Protein AF-A0AA36M4H6-F1 (afdb_monomer_lite)

Organism: Cylicocyclus nassatus (NCBI:txid53992)

Foldseek 3Di:
DDDDDDDDDDDDDDDDDDDDDDDDPPPPDPDDDPPPDDDDPDDDDPPCPVVVVVVVVVVVVVVVVVVVVVVVVVVVVVVVVVVVVVPDDPPVVLDQDQPQHDPVVLLVLCVVCPPPLLVSLVVLLCSSCVVPCPLLLDQPVPSPPVVVVLVNSLSSSCPSVVQPPVCSVVSSVVNSVSSVVVNVVVVVVVVD

Structure (mmCIF, N/CA/C/O backbone):
data_AF-A0AA36M4H6-F1
#
_entry.id   AF-A0AA36M4H6-F1
#
loop_
_atom_site.group_PDB
_atom_site.id
_atom_site.type_symbol
_atom_site.label_atom_id
_atom_site.label_alt_id
_atom_site.label_comp_id
_atom_site.label_asym_id
_atom_site.label_entity_id
_atom_site.label_seq_id
_atom_site.pdbx_PDB_ins_code
_atom_site.Cartn_x
_atom_site.Cartn_y
_atom_site.Cartn_z
_atom_site.occupancy
_atom_site.B_iso_or_equiv
_atom_site.auth_seq_id
_atom_site.auth_comp_id
_atom_site.auth_asym_id
_atom_site.auth_atom_id
_atom_site.pdbx_PDB_model_num
ATOM 1 N N . MET A 1 1 ? -2.821 -2.767 61.341 1.00 46.53 1 MET A N 1
ATOM 2 C CA . MET A 1 1 ? -1.441 -2.779 60.813 1.00 46.53 1 MET A CA 1
ATOM 3 C C . MET A 1 1 ? -0.949 -4.217 60.796 1.00 46.53 1 MET A C 1
ATOM 5 O O . MET A 1 1 ? -0.732 -4.767 61.864 1.00 46.53 1 MET A O 1
ATOM 9 N N . ALA A 1 2 ? -0.840 -4.839 59.623 1.00 42.47 2 ALA A N 1
ATOM 10 C CA . ALA A 1 2 ? -0.212 -6.150 59.466 1.00 42.47 2 ALA A CA 1
ATOM 11 C C . ALA A 1 2 ? 0.452 -6.195 58.086 1.00 42.47 2 ALA A C 1
ATOM 13 O O . ALA A 1 2 ? -0.222 -6.119 57.061 1.00 42.47 2 ALA A O 1
ATOM 14 N N . THR A 1 3 ? 1.780 -6.227 58.089 1.00 46.50 3 THR A N 1
ATOM 15 C CA . THR A 1 3 ? 2.638 -6.182 56.904 1.00 46.50 3 THR A CA 1
ATOM 16 C C . THR A 1 3 ? 3.042 -7.614 56.566 1.00 46.50 3 THR A C 1
ATOM 18 O O . THR A 1 3 ? 3.759 -8.244 57.339 1.00 46.50 3 THR A O 1
ATOM 21 N N . LEU A 1 4 ? 2.573 -8.146 55.436 1.00 51.75 4 LEU A N 1
ATOM 22 C CA . LEU A 1 4 ? 3.018 -9.435 54.899 1.00 51.75 4 LEU A CA 1
ATOM 23 C C . LEU A 1 4 ? 4.088 -9.182 53.834 1.00 51.75 4 LEU A C 1
ATOM 25 O O . LEU A 1 4 ? 3.802 -8.654 52.761 1.00 51.75 4 LEU A O 1
ATOM 29 N N . ALA A 1 5 ? 5.328 -9.540 54.160 1.00 48.31 5 ALA A N 1
ATOM 30 C CA . ALA A 1 5 ? 6.463 -9.513 53.250 1.00 48.31 5 ALA A CA 1
ATOM 31 C C . ALA A 1 5 ? 6.521 -10.828 52.458 1.00 48.31 5 ALA A C 1
ATOM 33 O O . ALA A 1 5 ? 6.691 -11.897 53.041 1.00 48.31 5 ALA A O 1
ATOM 34 N N . TYR A 1 6 ? 6.407 -10.746 51.131 1.00 48.69 6 TYR A N 1
ATOM 35 C CA . TYR A 1 6 ? 6.685 -11.858 50.223 1.00 48.69 6 TYR A CA 1
ATOM 36 C C . TYR A 1 6 ? 8.056 -11.659 49.572 1.00 48.69 6 TYR A C 1
ATOM 38 O O . TYR A 1 6 ? 8.278 -10.710 48.823 1.00 48.69 6 TYR A O 1
ATOM 46 N N . SER A 1 7 ? 8.969 -12.579 49.877 1.00 55.78 7 SER A N 1
ATOM 47 C CA . SER A 1 7 ? 10.259 -12.755 49.214 1.00 55.78 7 SER A CA 1
ATOM 48 C C . SER A 1 7 ? 10.080 -13.721 48.044 1.00 55.78 7 SER A C 1
ATOM 50 O O . SER A 1 7 ? 9.649 -14.857 48.243 1.00 55.78 7 SER A O 1
ATOM 52 N N . VAL A 1 8 ? 10.394 -13.280 46.824 1.00 57.50 8 VAL A N 1
ATOM 53 C CA . VAL A 1 8 ? 10.433 -14.139 45.632 1.00 57.50 8 VAL A CA 1
ATOM 54 C C . VAL A 1 8 ? 11.807 -14.003 44.988 1.00 57.50 8 VAL A C 1
ATOM 56 O O . VAL A 1 8 ? 12.198 -12.937 44.515 1.00 57.50 8 VAL A O 1
ATOM 59 N N . GLY A 1 9 ? 12.547 -15.112 45.018 1.00 51.66 9 GLY A N 1
ATOM 60 C CA . GLY A 1 9 ? 13.902 -15.240 44.501 1.00 51.66 9 GLY A CA 1
ATOM 61 C C . GLY A 1 9 ? 13.980 -15.019 42.993 1.00 51.66 9 GLY A C 1
ATOM 62 O O . GLY A 1 9 ? 13.274 -15.651 42.205 1.00 51.66 9 GLY A O 1
ATOM 63 N N . LYS A 1 10 ? 14.891 -14.133 42.592 1.00 58.47 10 LYS A N 1
ATOM 64 C CA . LYS A 1 10 ? 15.190 -13.817 41.198 1.00 58.47 10 LYS A CA 1
ATOM 65 C C . LYS A 1 10 ? 16.374 -14.681 40.753 1.00 58.47 10 LYS A C 1
ATOM 67 O O . LYS A 1 10 ? 17.514 -14.413 41.114 1.00 58.47 10 LYS A O 1
ATOM 72 N N . ARG A 1 11 ? 16.089 -15.756 40.008 1.00 53.50 11 ARG A N 1
ATOM 73 C CA . ARG A 1 11 ? 17.105 -16.569 39.321 1.00 53.50 11 ARG A CA 1
ATOM 74 C C . ARG A 1 11 ? 17.721 -15.741 38.191 1.00 53.50 11 ARG A C 1
ATOM 76 O O . ARG A 1 11 ? 17.007 -15.320 37.283 1.00 53.50 11 ARG A O 1
ATOM 83 N N . MET A 1 12 ? 19.028 -15.503 38.274 1.00 57.00 12 MET A N 1
ATOM 84 C CA . MET A 1 12 ? 19.839 -14.976 37.178 1.00 57.00 12 MET A CA 1
ATOM 85 C C . MET A 1 12 ? 19.910 -16.025 36.064 1.00 57.00 12 MET A C 1
ATOM 87 O O . MET A 1 12 ? 20.351 -17.146 36.304 1.00 57.00 12 MET A O 1
ATOM 91 N N . PHE A 1 13 ? 19.473 -15.664 34.860 1.00 54.00 13 PHE A N 1
ATOM 92 C CA . PHE A 1 13 ? 19.819 -16.390 33.643 1.00 54.00 13 PHE A CA 1
ATOM 93 C C . PHE A 1 13 ? 20.962 -15.641 32.971 1.00 54.00 13 PHE A C 1
ATOM 95 O O . PHE A 1 13 ? 20.798 -14.528 32.477 1.00 54.00 13 PHE A O 1
ATOM 102 N N . GLU A 1 14 ? 22.131 -16.261 33.017 1.00 48.44 14 GLU A N 1
ATOM 103 C CA . GLU A 1 14 ? 23.362 -15.806 32.393 1.00 48.44 14 GLU A CA 1
ATOM 104 C C . GLU A 1 14 ? 23.370 -16.333 30.950 1.00 48.44 14 GLU A C 1
ATOM 106 O O . GLU A 1 14 ? 23.603 -17.515 30.693 1.00 48.44 14 GLU A O 1
ATOM 111 N N . THR A 1 15 ? 23.018 -15.482 29.987 1.00 58.03 15 THR A N 1
ATOM 112 C CA . THR A 1 15 ? 23.086 -15.820 28.560 1.00 58.03 15 THR A CA 1
ATOM 113 C C . THR A 1 15 ? 24.480 -15.505 28.032 1.00 58.03 15 THR A C 1
ATOM 115 O O . THR A 1 15 ? 24.860 -14.340 27.920 1.00 58.03 15 THR A O 1
ATOM 118 N N . LYS A 1 16 ? 25.237 -16.555 27.698 1.00 55.09 16 LYS A N 1
ATOM 119 C CA . LYS A 1 16 ? 26.514 -16.453 26.981 1.00 55.09 16 LYS A CA 1
ATOM 120 C C . LYS A 1 16 ? 26.293 -15.863 25.576 1.00 55.09 16 LYS A C 1
ATOM 122 O O . LYS A 1 16 ? 25.378 -16.319 24.888 1.00 55.09 16 LYS A O 1
ATOM 127 N N . PRO A 1 17 ? 27.126 -14.916 25.113 1.00 51.47 17 PRO A N 1
ATOM 128 C CA . PRO A 1 17 ? 27.092 -14.459 23.730 1.00 51.47 17 PRO A CA 1
ATOM 129 C C . PRO A 1 17 ? 27.669 -15.537 22.800 1.00 51.47 17 PRO A C 1
ATOM 131 O O . PRO A 1 17 ? 28.785 -16.017 22.993 1.00 51.47 17 PRO A O 1
ATOM 134 N N . SER A 1 18 ? 26.876 -15.924 21.800 1.00 56.56 18 SER A N 1
ATOM 135 C CA . SER A 1 18 ? 27.282 -16.800 20.702 1.00 56.56 18 SER A CA 1
ATOM 136 C C . SER A 1 18 ? 28.065 -15.976 19.682 1.00 56.56 18 SER A C 1
ATOM 138 O O . SER A 1 18 ? 27.531 -15.060 19.059 1.00 56.56 18 SER A O 1
ATOM 140 N N . THR A 1 19 ? 29.352 -16.277 19.553 1.00 55.00 19 THR A N 1
ATOM 141 C CA . THR A 1 19 ? 30.229 -15.798 18.486 1.00 55.00 19 THR A CA 1
ATOM 142 C C . THR A 1 19 ? 29.773 -16.405 17.161 1.00 55.00 19 THR A C 1
ATOM 144 O O . THR A 1 19 ? 29.996 -17.586 16.904 1.00 55.00 19 THR A O 1
ATOM 147 N N . MET A 1 20 ? 29.110 -15.605 16.325 1.00 48.12 20 MET A N 1
ATOM 148 C CA . MET A 1 20 ? 28.857 -15.963 14.932 1.00 48.12 20 MET A CA 1
ATOM 149 C C . MET A 1 20 ? 30.081 -15.609 14.089 1.00 48.12 20 MET A C 1
ATOM 151 O O . MET A 1 20 ? 30.508 -14.456 14.038 1.00 48.12 20 MET A O 1
ATOM 155 N N . ASN A 1 21 ? 30.644 -16.639 13.460 1.00 47.16 21 ASN A N 1
ATOM 156 C CA . ASN A 1 21 ? 31.707 -16.541 12.473 1.00 47.16 21 ASN A CA 1
ATOM 157 C C . ASN A 1 21 ? 31.204 -15.756 11.257 1.00 47.16 21 ASN A C 1
ATOM 159 O O . ASN A 1 21 ? 30.210 -16.129 10.636 1.00 47.16 21 ASN A O 1
ATOM 163 N N . ALA A 1 22 ? 31.905 -14.676 10.925 1.00 48.03 22 ALA A N 1
ATOM 164 C CA . ALA A 1 22 ? 31.746 -13.974 9.664 1.00 48.03 22 ALA A CA 1
ATOM 165 C C . ALA A 1 22 ? 32.457 -14.786 8.573 1.00 48.03 22 ALA A C 1
ATOM 167 O O . ALA A 1 22 ? 33.677 -14.708 8.425 1.00 48.03 22 ALA A O 1
ATOM 168 N N . GLU A 1 23 ? 31.704 -15.606 7.843 1.00 51.44 23 GLU A N 1
ATOM 169 C CA . GLU A 1 23 ? 32.198 -16.208 6.609 1.00 51.44 23 GLU A CA 1
ATOM 170 C C . GLU A 1 23 ? 32.252 -15.133 5.521 1.00 51.44 23 GLU A C 1
ATOM 172 O O . GLU A 1 23 ? 31.270 -14.482 5.167 1.00 51.44 23 GLU A O 1
ATOM 177 N N . ASN A 1 24 ? 33.479 -14.913 5.071 1.00 46.31 24 ASN A N 1
ATOM 178 C CA . ASN A 1 24 ? 33.919 -13.899 4.140 1.00 46.31 24 ASN A CA 1
ATOM 179 C C . ASN A 1 24 ? 33.479 -14.295 2.719 1.00 46.31 24 ASN A C 1
ATOM 181 O O . ASN A 1 24 ? 34.191 -15.022 2.029 1.00 46.31 24 ASN A O 1
ATOM 185 N N . THR A 1 25 ? 32.296 -13.864 2.280 1.00 47.62 25 THR A N 1
ATOM 186 C CA . THR A 1 25 ? 31.881 -14.001 0.876 1.00 47.62 25 THR A CA 1
ATOM 187 C C . THR A 1 25 ? 32.638 -12.985 0.028 1.00 47.62 25 THR A C 1
ATOM 189 O O . THR A 1 25 ? 32.265 -11.814 -0.055 1.00 47.62 25 THR A O 1
ATOM 192 N N . THR A 1 26 ? 33.724 -13.439 -0.589 1.00 43.84 26 THR A N 1
ATOM 193 C CA . THR A 1 26 ? 34.429 -12.739 -1.661 1.00 43.84 26 THR A CA 1
ATOM 194 C C . THR A 1 26 ? 33.484 -12.555 -2.847 1.00 43.84 26 THR A C 1
ATOM 196 O O . THR A 1 26 ? 33.210 -13.499 -3.584 1.00 43.84 26 THR A O 1
ATOM 199 N N . ASN A 1 27 ? 32.965 -11.336 -3.011 1.00 45.75 27 ASN A N 1
ATOM 200 C CA . ASN A 1 27 ? 32.335 -10.891 -4.250 1.00 45.75 27 ASN A CA 1
ATOM 201 C C . ASN A 1 27 ? 33.424 -10.843 -5.325 1.00 45.75 27 ASN A C 1
ATOM 203 O O . ASN A 1 27 ? 34.227 -9.911 -5.365 1.00 45.75 27 ASN A O 1
ATOM 207 N N . GLU A 1 28 ? 33.466 -11.868 -6.167 1.00 44.50 28 GLU A N 1
ATOM 208 C CA . GLU A 1 28 ? 34.300 -11.895 -7.360 1.00 44.50 28 GLU A CA 1
ATOM 209 C C . GLU A 1 28 ? 33.676 -10.934 -8.383 1.00 44.50 28 GLU A C 1
ATOM 211 O O . GLU A 1 28 ? 32.711 -11.243 -9.082 1.00 44.50 28 GLU A O 1
ATOM 216 N N . TYR A 1 29 ? 34.165 -9.694 -8.368 1.00 50.81 29 TYR A N 1
ATOM 217 C CA . TYR A 1 29 ? 33.837 -8.681 -9.359 1.00 50.81 29 TYR A CA 1
ATOM 218 C C . TYR A 1 29 ? 34.490 -9.102 -10.678 1.00 50.81 29 TYR A C 1
ATOM 220 O O . TYR A 1 29 ? 35.710 -9.040 -10.820 1.00 50.81 29 TYR A O 1
ATOM 228 N N . VAL A 1 30 ? 33.682 -9.591 -11.618 1.00 59.25 30 VAL A N 1
ATOM 229 C CA . VAL A 1 30 ? 34.144 -9.916 -12.969 1.00 59.25 30 VAL A CA 1
ATOM 230 C C . VAL A 1 30 ? 34.333 -8.594 -13.712 1.00 59.25 30 VAL A C 1
ATOM 232 O O . VAL A 1 30 ? 33.362 -8.001 -14.186 1.00 59.25 30 VAL A O 1
ATOM 235 N N . ASP A 1 31 ? 35.574 -8.109 -13.749 1.00 48.56 31 ASP A N 1
ATOM 236 C CA . ASP A 1 31 ? 35.982 -6.956 -14.551 1.00 48.56 31 ASP A CA 1
ATOM 237 C C . ASP A 1 31 ? 35.838 -7.332 -16.033 1.00 48.56 31 ASP A C 1
ATOM 239 O O . ASP A 1 31 ? 36.581 -8.162 -16.561 1.00 48.56 31 ASP A O 1
ATOM 243 N N . PHE A 1 32 ? 34.821 -6.783 -16.697 1.00 51.09 32 PHE A N 1
ATOM 244 C CA . PHE A 1 32 ? 34.665 -6.928 -18.140 1.00 51.09 32 PHE A CA 1
ATOM 245 C C . PHE A 1 32 ? 35.443 -5.809 -18.818 1.00 51.09 32 PHE A C 1
ATOM 247 O O . PHE A 1 32 ? 35.004 -4.660 -18.860 1.00 51.09 32 PHE A O 1
ATOM 254 N N . ASP A 1 33 ? 36.607 -6.185 -19.334 1.00 53.47 33 ASP A N 1
ATOM 255 C CA . ASP A 1 33 ? 37.489 -5.343 -20.125 1.00 53.47 33 ASP A CA 1
ATOM 256 C C . ASP A 1 33 ? 36.764 -4.876 -21.402 1.00 53.47 33 ASP A C 1
ATOM 258 O O . ASP A 1 33 ? 36.579 -5.626 -22.360 1.00 53.47 33 ASP A O 1
ATOM 262 N N . THR A 1 34 ? 36.271 -3.636 -21.388 1.00 56.88 34 THR A N 1
ATOM 263 C CA . THR A 1 34 ? 35.721 -2.929 -22.558 1.00 56.88 34 THR A CA 1
ATOM 264 C C . THR A 1 34 ? 36.789 -2.067 -23.229 1.00 56.88 34 THR A C 1
ATOM 266 O O . THR A 1 34 ? 36.541 -0.907 -23.559 1.00 56.88 34 THR A O 1
ATOM 269 N N . SER A 1 35 ? 37.993 -2.603 -23.412 1.00 56.19 35 SER A N 1
ATOM 270 C CA . SER A 1 35 ? 39.012 -1.987 -24.258 1.00 56.19 35 SER A CA 1
ATOM 271 C C . SER A 1 35 ? 38.862 -2.488 -25.697 1.00 56.19 35 SER A C 1
ATOM 273 O O . SER A 1 35 ? 39.502 -3.437 -26.128 1.00 56.19 35 SER A O 1
ATOM 275 N N . ASP A 1 36 ? 37.985 -1.828 -26.454 1.00 55.56 36 ASP A N 1
ATOM 276 C CA . ASP A 1 36 ? 37.995 -1.905 -27.917 1.00 55.56 36 ASP A CA 1
ATOM 277 C C . ASP A 1 36 ? 38.238 -0.483 -28.442 1.00 55.56 36 ASP A C 1
ATOM 279 O O . ASP A 1 36 ? 37.323 0.304 -28.704 1.00 55.56 36 ASP A O 1
ATOM 283 N N . GLU A 1 37 ? 39.521 -0.114 -28.478 1.00 56.69 37 GLU A N 1
ATOM 284 C CA . GLU A 1 37 ? 40.022 1.082 -29.149 1.00 56.69 37 GLU A CA 1
ATOM 285 C C . GLU A 1 37 ? 39.843 0.906 -30.661 1.00 56.69 37 GLU A C 1
ATOM 287 O O . GLU A 1 37 ? 40.621 0.227 -31.328 1.00 56.69 37 GLU A O 1
ATOM 292 N N . THR A 1 38 ? 38.818 1.530 -31.242 1.00 56.84 38 THR A N 1
ATOM 293 C CA . THR A 1 38 ? 38.720 1.624 -32.702 1.00 56.84 38 THR A CA 1
ATOM 294 C C . THR A 1 38 ? 39.451 2.872 -33.193 1.00 56.84 38 THR A C 1
ATOM 296 O O . THR A 1 38 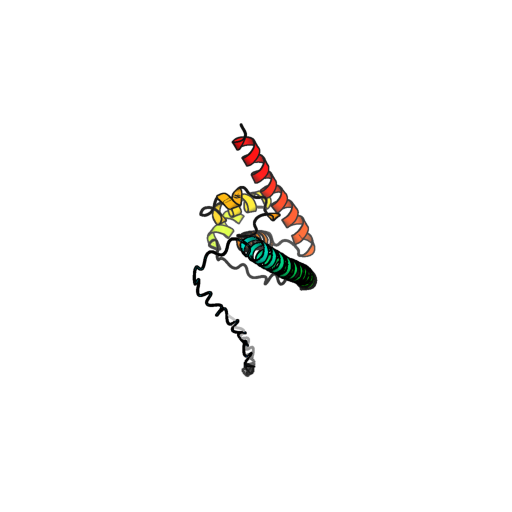? 38.858 3.951 -33.283 1.00 56.84 38 THR A O 1
ATOM 299 N N . GLU A 1 39 ? 40.734 2.728 -33.536 1.00 50.03 39 GLU A N 1
ATOM 300 C CA . GLU A 1 39 ? 41.464 3.697 -34.363 1.00 50.03 39 GLU A CA 1
ATOM 301 C C . GLU A 1 39 ? 40.801 3.803 -35.747 1.00 50.03 39 GLU A C 1
ATOM 303 O O . GLU A 1 39 ? 40.860 2.898 -36.581 1.00 50.03 39 GLU A O 1
ATOM 308 N N . THR A 1 40 ? 40.160 4.937 -36.023 1.00 52.81 40 THR A N 1
ATOM 309 C CA . THR A 1 40 ? 39.567 5.244 -37.328 1.00 52.81 40 THR A CA 1
ATOM 310 C C . THR A 1 40 ? 40.609 5.860 -38.258 1.00 52.81 40 THR A C 1
ATOM 312 O O . THR A 1 40 ? 40.727 7.078 -38.389 1.00 52.81 40 THR A O 1
ATOM 315 N N . LYS A 1 41 ? 41.357 5.011 -38.969 1.00 59.19 41 LYS A N 1
ATOM 316 C CA . LYS A 1 41 ? 42.154 5.445 -40.123 1.00 59.19 41 LYS A CA 1
ATOM 317 C C . LYS A 1 41 ? 41.267 5.472 -41.370 1.00 59.19 41 LYS A C 1
ATOM 319 O O . LYS A 1 41 ? 40.975 4.447 -41.976 1.00 59.19 41 LYS A O 1
ATOM 324 N N . THR A 1 42 ? 40.810 6.665 -41.734 1.00 53.75 42 THR A N 1
ATOM 325 C CA . THR A 1 42 ? 39.977 6.938 -42.910 1.00 53.75 42 THR A CA 1
ATOM 326 C C . THR A 1 42 ? 40.774 6.796 -44.211 1.00 53.75 42 THR A C 1
ATOM 328 O O . THR A 1 42 ? 41.494 7.699 -44.629 1.00 53.75 42 THR A O 1
ATOM 331 N N . GLY A 1 43 ? 40.607 5.656 -44.883 1.00 47.84 43 GLY A N 1
ATOM 332 C CA . GLY A 1 43 ? 40.923 5.467 -46.299 1.00 47.84 43 GLY A CA 1
ATOM 333 C C . GLY A 1 43 ? 39.636 5.160 -47.059 1.00 47.84 43 GLY A C 1
ATOM 334 O O . GLY A 1 43 ? 39.065 4.089 -46.895 1.00 47.84 43 GLY A O 1
ATOM 335 N N . ILE A 1 44 ? 39.142 6.113 -47.850 1.00 51.94 44 ILE A N 1
ATOM 336 C CA . ILE A 1 44 ? 37.915 5.956 -48.640 1.00 51.94 44 ILE A CA 1
ATOM 337 C C . ILE A 1 44 ? 38.233 5.071 -49.854 1.00 51.94 44 ILE A C 1
ATOM 339 O O . ILE A 1 44 ? 38.837 5.536 -50.818 1.00 51.94 44 ILE A O 1
ATOM 343 N N . VAL A 1 45 ? 37.811 3.805 -49.805 1.00 53.59 45 VAL A N 1
ATOM 344 C CA . VAL A 1 45 ? 37.690 2.910 -50.966 1.00 53.59 45 VAL A CA 1
ATOM 345 C C . VAL A 1 45 ? 36.206 2.580 -51.132 1.00 53.59 45 VAL A C 1
ATOM 347 O O . VAL A 1 45 ? 35.554 2.101 -50.208 1.00 53.59 45 VAL A O 1
ATOM 350 N N . ALA A 1 46 ? 35.653 2.901 -52.300 1.00 54.28 46 ALA A N 1
ATOM 351 C CA . ALA A 1 46 ? 34.215 2.979 -52.571 1.00 54.28 46 ALA A CA 1
ATOM 352 C C . ALA A 1 46 ? 33.477 1.624 -52.706 1.00 54.28 46 ALA A C 1
ATOM 354 O O . ALA A 1 46 ? 32.376 1.602 -53.244 1.00 54.28 46 ALA A O 1
ATOM 355 N N . ASP A 1 47 ? 34.044 0.526 -52.198 1.00 55.09 47 ASP A N 1
ATOM 356 C CA . ASP A 1 47 ? 33.461 -0.829 -52.267 1.00 55.09 47 ASP A CA 1
ATOM 357 C C . ASP A 1 47 ? 33.357 -1.516 -50.883 1.00 55.09 47 ASP A C 1
ATOM 359 O O . ASP A 1 47 ? 32.858 -2.631 -50.758 1.00 55.09 47 ASP A O 1
ATOM 363 N N . ASP A 1 48 ? 33.800 -0.841 -49.813 1.00 60.06 48 ASP A N 1
ATOM 364 C CA . ASP A 1 48 ? 33.937 -1.418 -48.461 1.00 60.06 48 ASP A CA 1
ATOM 365 C C . ASP A 1 48 ? 32.791 -1.020 -47.501 1.00 60.06 48 ASP A C 1
ATOM 367 O O . ASP A 1 48 ? 32.602 -1.580 -46.420 1.00 60.06 48 ASP A O 1
ATOM 371 N N . THR A 1 49 ? 31.952 -0.063 -47.907 1.00 68.31 49 THR A N 1
ATOM 372 C CA . THR A 1 49 ? 30.821 0.419 -47.096 1.00 68.31 49 THR A CA 1
ATOM 373 C C . THR A 1 49 ? 29.734 -0.637 -46.915 1.00 68.31 49 THR A C 1
ATOM 375 O O . THR A 1 49 ? 29.137 -0.713 -45.844 1.00 68.31 49 THR A O 1
ATOM 378 N N . GLY A 1 50 ? 29.491 -1.484 -47.921 1.00 75.38 50 GLY A N 1
ATOM 379 C CA . GLY A 1 50 ? 28.534 -2.590 -47.819 1.00 75.38 50 GLY A CA 1
ATOM 380 C C . GLY A 1 50 ? 28.990 -3.674 -46.838 1.00 75.38 50 GLY A C 1
ATOM 381 O O . GLY A 1 50 ? 28.198 -4.139 -46.021 1.00 75.38 50 GLY A O 1
ATOM 382 N N . SER A 1 51 ? 30.281 -4.016 -46.870 1.00 82.38 51 SER A N 1
ATOM 383 C CA . SER A 1 51 ? 30.892 -5.001 -45.970 1.00 82.38 51 SER A CA 1
ATOM 384 C C . SER A 1 51 ? 30.830 -4.545 -44.508 1.00 82.38 51 SER A C 1
ATOM 386 O O . SER A 1 51 ? 30.382 -5.288 -43.631 1.00 82.38 51 SER A O 1
ATOM 388 N N . GLU A 1 52 ? 31.166 -3.279 -44.245 1.00 85.25 52 GLU A N 1
ATOM 389 C CA . GLU A 1 52 ? 31.105 -2.709 -42.896 1.00 85.25 52 GLU A CA 1
ATOM 390 C C . GLU A 1 52 ? 29.665 -2.616 -42.361 1.00 85.25 52 GLU A C 1
ATOM 392 O O . GLU A 1 52 ? 29.422 -2.885 -41.182 1.00 85.25 52 GLU A O 1
ATOM 397 N N . VAL A 1 53 ? 28.683 -2.290 -43.212 1.00 88.00 53 VAL A N 1
ATOM 398 C CA . VAL A 1 53 ? 27.263 -2.289 -42.817 1.00 88.00 53 VAL A CA 1
ATOM 399 C C . VAL A 1 53 ? 26.798 -3.696 -42.444 1.00 88.00 53 VAL A C 1
ATOM 401 O O . VAL A 1 53 ? 26.170 -3.857 -41.397 1.00 88.00 53 VAL A O 1
ATOM 404 N N . ILE A 1 54 ? 27.143 -4.715 -43.238 1.00 89.12 54 ILE A N 1
ATOM 405 C CA . ILE A 1 54 ? 26.800 -6.115 -42.940 1.00 89.12 54 ILE A CA 1
ATOM 406 C C . ILE A 1 54 ? 27.436 -6.548 -41.613 1.00 89.12 54 ILE A C 1
ATOM 408 O O . ILE A 1 54 ? 26.754 -7.118 -40.765 1.00 89.12 54 ILE A O 1
ATOM 412 N N . ARG A 1 55 ? 28.711 -6.217 -41.381 1.00 90.38 55 ARG A N 1
ATOM 413 C CA . ARG A 1 55 ? 29.428 -6.541 -40.136 1.00 90.38 55 ARG A CA 1
ATOM 414 C C . ARG A 1 55 ? 28.800 -5.891 -38.900 1.00 90.38 55 ARG A C 1
ATOM 416 O O . ARG A 1 55 ? 28.707 -6.507 -37.836 1.00 90.38 55 ARG A O 1
ATOM 423 N N . ARG A 1 56 ? 28.361 -4.636 -39.013 1.00 92.56 56 ARG A N 1
ATOM 424 C CA . ARG A 1 56 ? 27.643 -3.952 -37.927 1.00 92.56 56 ARG A CA 1
ATOM 425 C C . ARG A 1 56 ? 26.285 -4.586 -37.671 1.00 92.56 56 ARG A C 1
ATOM 427 O O . ARG A 1 56 ? 25.913 -4.739 -36.512 1.00 92.56 56 ARG A O 1
ATOM 434 N N . LEU A 1 57 ? 25.570 -4.962 -38.728 1.00 93.62 57 LEU A N 1
ATOM 435 C CA . LEU A 1 57 ? 24.245 -5.559 -38.618 1.00 93.62 57 LEU A CA 1
ATOM 436 C C . LEU A 1 57 ? 24.312 -6.929 -37.932 1.00 93.62 57 LEU A C 1
ATOM 438 O O . LEU A 1 57 ? 23.596 -7.138 -36.958 1.00 93.62 57 LEU A O 1
ATOM 442 N N . THR A 1 58 ? 25.267 -7.784 -38.306 1.00 93.06 58 THR A N 1
ATOM 443 C CA . THR A 1 58 ? 25.489 -9.068 -37.618 1.00 93.06 58 THR A CA 1
ATOM 444 C C . THR A 1 58 ? 25.907 -8.874 -36.160 1.00 93.06 58 THR A C 1
ATOM 446 O O . THR A 1 58 ? 25.449 -9.593 -35.278 1.00 93.06 58 THR A O 1
ATOM 449 N N . THR A 1 59 ? 26.718 -7.854 -35.863 1.00 95.31 59 THR A N 1
ATOM 450 C CA . THR A 1 59 ? 27.081 -7.507 -34.478 1.00 95.31 59 THR A CA 1
ATOM 451 C C . THR A 1 59 ? 25.867 -7.045 -33.661 1.00 95.31 59 THR A C 1
ATOM 453 O O . THR A 1 59 ? 25.781 -7.314 -32.464 1.00 95.31 59 THR A O 1
ATOM 456 N N . ILE A 1 60 ? 24.925 -6.324 -34.271 1.00 94.88 60 ILE A N 1
ATOM 457 C CA . ILE A 1 60 ? 23.686 -5.906 -33.602 1.00 94.88 60 ILE A CA 1
ATOM 458 C C . ILE A 1 60 ? 22.788 -7.118 -33.356 1.00 94.88 60 ILE A C 1
ATOM 460 O O . ILE A 1 60 ? 22.271 -7.259 -32.252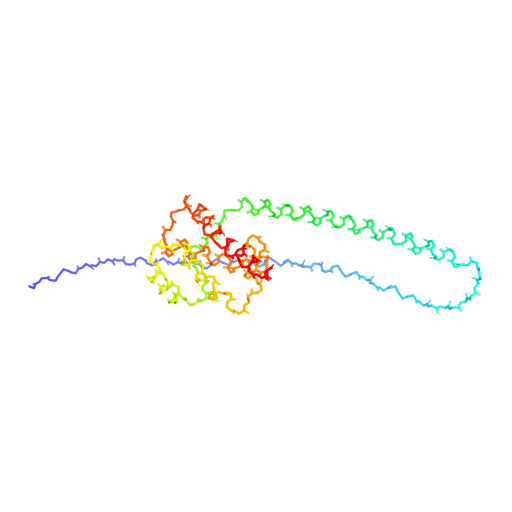 1.00 94.88 60 ILE A O 1
ATOM 464 N N . GLU A 1 61 ? 22.640 -8.007 -34.338 1.00 95.19 61 GLU A N 1
ATOM 465 C CA . GLU A 1 61 ? 21.847 -9.233 -34.207 1.00 95.19 61 GLU A CA 1
ATOM 466 C C . GLU A 1 61 ? 22.360 -10.124 -33.071 1.00 95.19 61 GLU A C 1
ATOM 468 O O . GLU A 1 61 ? 21.575 -10.564 -32.231 1.00 95.19 61 GLU A O 1
ATOM 473 N N . THR A 1 62 ? 23.678 -10.327 -32.969 1.00 95.00 62 THR A N 1
ATOM 474 C CA . THR A 1 62 ? 24.252 -11.109 -31.862 1.00 95.00 62 THR A CA 1
ATOM 475 C C . THR A 1 62 ? 24.048 -10.428 -30.512 1.00 95.00 62 THR A C 1
ATOM 477 O O . THR A 1 62 ? 23.686 -11.089 -29.539 1.00 95.00 62 THR A O 1
ATOM 480 N N . LYS A 1 63 ? 24.209 -9.100 -30.434 1.00 95.44 63 LYS A N 1
ATOM 481 C CA . LYS A 1 63 ? 23.927 -8.338 -29.206 1.00 95.44 63 LYS A CA 1
ATOM 482 C C . LYS A 1 63 ? 22.455 -8.426 -28.798 1.00 95.44 63 LYS A C 1
ATOM 484 O O . LYS A 1 63 ? 22.181 -8.539 -27.606 1.00 95.44 63 LYS A O 1
ATOM 489 N N . LEU A 1 64 ? 21.523 -8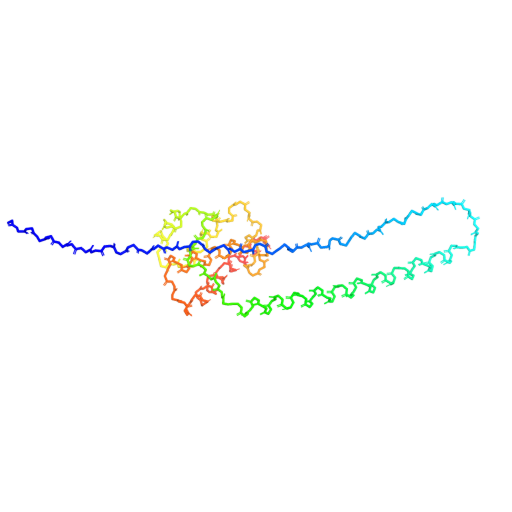.391 -29.752 1.00 95.62 64 LEU A N 1
ATOM 490 C CA . LEU A 1 64 ? 20.091 -8.545 -29.485 1.00 95.62 64 LEU A CA 1
ATOM 491 C C . LEU A 1 64 ? 19.771 -9.935 -28.936 1.00 95.62 64 LEU A C 1
ATOM 493 O O . LEU A 1 64 ? 19.125 -10.017 -27.896 1.00 95.62 64 LEU A O 1
ATOM 497 N N . ALA A 1 65 ? 20.306 -10.998 -29.542 1.00 94.81 65 ALA A N 1
ATOM 498 C CA . ALA A 1 65 ? 20.119 -12.363 -29.047 1.00 94.81 65 ALA A CA 1
ATOM 499 C C . ALA A 1 65 ? 20.604 -12.524 -27.591 1.00 94.81 65 ALA A C 1
ATOM 501 O O . ALA A 1 65 ? 19.908 -13.095 -26.752 1.00 94.81 65 ALA A O 1
ATOM 502 N N . VAL A 1 66 ? 21.760 -11.938 -27.253 1.00 96.38 66 VAL A N 1
ATOM 503 C CA . VAL A 1 66 ? 22.280 -11.935 -25.873 1.00 96.38 66 VAL A CA 1
ATOM 504 C C . VAL A 1 66 ? 21.370 -11.145 -24.923 1.00 96.38 66 VAL A C 1
ATOM 506 O O . VAL A 1 66 ? 21.191 -11.530 -23.767 1.00 96.38 66 VAL A O 1
ATOM 509 N N . ILE A 1 67 ? 20.791 -10.027 -25.370 1.00 95.81 67 ILE A N 1
ATOM 510 C CA . ILE A 1 67 ? 19.853 -9.241 -24.554 1.00 95.81 67 ILE A CA 1
ATOM 511 C C . ILE A 1 67 ? 18.561 -10.025 -24.302 1.00 95.81 67 ILE A C 1
ATOM 513 O O . ILE A 1 67 ? 18.101 -10.051 -23.163 1.00 95.81 67 ILE A O 1
ATOM 517 N N . GLU A 1 68 ? 18.002 -10.687 -25.315 1.00 96.19 68 GLU A N 1
ATOM 518 C CA . GLU A 1 68 ? 16.791 -11.511 -25.190 1.00 96.19 68 GLU A CA 1
ATOM 519 C C . GLU A 1 68 ? 16.984 -12.676 -24.208 1.00 96.19 68 GLU A C 1
ATOM 521 O O . GLU A 1 68 ? 16.140 -12.912 -23.337 1.00 96.19 68 GLU A O 1
ATOM 526 N N . GLU A 1 69 ? 18.136 -13.351 -24.267 1.00 96.56 69 GLU A N 1
ATOM 527 C CA . GLU A 1 69 ? 18.496 -14.396 -23.304 1.00 96.56 69 GLU A CA 1
ATOM 528 C C . GLU A 1 69 ? 18.593 -13.832 -21.876 1.00 96.56 69 GLU A C 1
ATOM 530 O O . GLU A 1 69 ? 18.041 -14.390 -20.920 1.00 96.56 69 GLU A O 1
ATOM 535 N N . ARG A 1 70 ? 19.258 -12.680 -21.712 1.00 94.81 70 ARG A N 1
ATOM 536 C CA . ARG A 1 70 ? 19.388 -12.019 -20.406 1.00 94.81 70 ARG A CA 1
ATOM 537 C C . ARG A 1 70 ? 18.039 -11.579 -19.845 1.00 94.81 70 ARG A C 1
ATOM 539 O O . ARG A 1 70 ? 17.847 -11.708 -18.637 1.00 94.81 70 ARG A O 1
ATOM 546 N N . LEU A 1 71 ? 17.132 -11.076 -20.683 1.00 94.81 71 LEU A N 1
ATOM 547 C CA . LEU A 1 71 ? 15.773 -10.703 -20.281 1.00 94.81 71 LEU A CA 1
ATOM 548 C C . LEU A 1 71 ? 14.996 -11.926 -19.792 1.00 94.81 71 LEU A C 1
ATOM 550 O O . LEU A 1 71 ? 14.483 -11.898 -18.677 1.00 94.81 71 LEU A O 1
ATOM 554 N N . SER A 1 72 ? 15.039 -13.027 -20.545 1.00 94.69 72 SER A N 1
ATOM 555 C CA . SER A 1 72 ? 14.399 -14.293 -20.156 1.00 94.69 72 SER A CA 1
ATOM 556 C C . SER A 1 72 ? 14.912 -14.801 -18.801 1.00 94.69 72 SER A C 1
ATOM 558 O O . SER A 1 72 ? 14.157 -15.282 -17.956 1.00 94.69 72 SER A O 1
ATOM 560 N N . ARG A 1 73 ? 16.219 -14.656 -18.537 1.00 96.00 73 ARG A N 1
ATOM 561 C CA . ARG A 1 73 ? 16.808 -15.016 -17.239 1.00 96.00 73 ARG A CA 1
ATOM 562 C C . ARG A 1 73 ? 16.309 -14.126 -16.0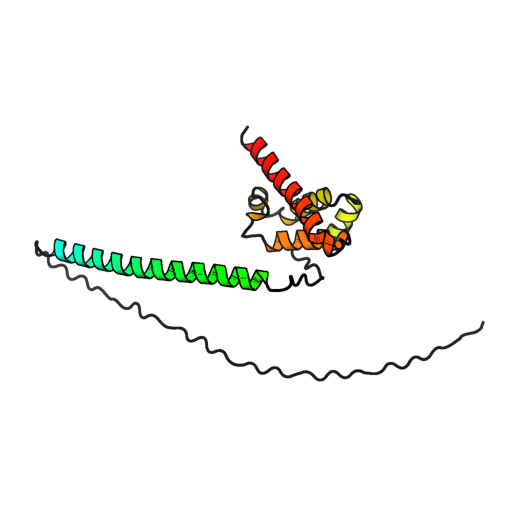99 1.00 96.00 73 ARG A C 1
ATOM 564 O O . ARG A 1 73 ? 16.116 -14.626 -14.994 1.00 96.00 73 ARG A O 1
ATOM 571 N N . VAL A 1 74 ? 16.132 -12.827 -16.339 1.00 95.19 74 VAL A N 1
ATOM 572 C CA . VAL A 1 74 ? 15.603 -11.893 -15.333 1.00 95.19 74 VAL A CA 1
ATOM 573 C C . VAL A 1 74 ? 14.147 -12.216 -15.010 1.00 95.19 74 VAL A C 1
ATOM 575 O O . VAL A 1 74 ? 13.813 -12.291 -13.832 1.00 95.19 74 VAL A O 1
ATOM 578 N N . GLU A 1 75 ? 13.318 -12.491 -16.016 1.00 93.62 75 GLU A N 1
ATOM 579 C CA . GLU A 1 75 ? 11.918 -12.898 -15.823 1.00 93.62 75 GLU A CA 1
ATOM 580 C C . GLU A 1 75 ? 11.819 -14.161 -14.953 1.00 93.62 75 GLU A C 1
ATOM 582 O O . GLU A 1 75 ? 11.109 -14.166 -13.947 1.00 93.62 75 GLU A O 1
ATOM 587 N N . ASN A 1 76 ? 12.634 -15.184 -15.237 1.00 94.69 76 ASN A N 1
ATOM 588 C CA . ASN A 1 76 ? 12.707 -16.393 -14.407 1.00 94.69 76 ASN A CA 1
ATOM 589 C C . ASN A 1 76 ? 13.104 -16.096 -12.948 1.00 94.69 76 ASN A C 1
ATOM 591 O O . ASN A 1 76 ? 12.578 -16.704 -12.014 1.00 94.69 76 ASN A O 1
ATOM 595 N N . ILE A 1 77 ? 14.037 -15.164 -12.723 1.00 95.19 77 ILE A N 1
ATOM 596 C CA . ILE A 1 77 ? 14.435 -14.759 -11.367 1.00 95.19 77 ILE A CA 1
ATOM 597 C C . ILE A 1 77 ? 13.281 -14.047 -10.654 1.00 95.19 77 ILE A C 1
ATOM 599 O O . ILE A 1 77 ? 13.038 -14.320 -9.477 1.00 95.19 77 ILE A O 1
ATOM 603 N N . GLU A 1 78 ? 12.553 -13.162 -11.336 1.00 92.00 78 GLU A N 1
ATOM 604 C CA . GLU A 1 78 ? 11.385 -12.484 -10.765 1.00 92.00 78 GLU A CA 1
ATOM 605 C C . GLU A 1 78 ? 10.282 -13.476 -10.369 1.00 92.00 78 GLU A C 1
ATOM 607 O O . GLU A 1 78 ? 9.700 -13.346 -9.284 1.00 92.00 78 GLU A O 1
ATOM 612 N N . GLU A 1 79 ? 10.034 -14.501 -11.187 1.00 92.00 79 GLU A N 1
ATOM 613 C CA . GLU A 1 79 ? 9.094 -15.578 -10.863 1.00 92.00 79 GLU A CA 1
ATOM 614 C C . GLU A 1 79 ? 9.538 -16.369 -9.626 1.00 92.00 79 GLU A C 1
ATOM 616 O O . GLU A 1 79 ? 8.760 -16.526 -8.680 1.00 92.00 79 GLU A O 1
ATOM 621 N N . MET A 1 80 ? 10.806 -16.795 -9.570 1.00 93.25 80 MET A N 1
ATOM 622 C CA . MET A 1 80 ? 11.345 -17.511 -8.407 1.00 93.25 80 MET A CA 1
ATOM 623 C C . MET A 1 80 ? 11.266 -16.679 -7.125 1.00 93.25 80 MET A C 1
ATOM 625 O O . MET A 1 80 ? 10.876 -17.194 -6.079 1.00 93.25 80 MET A O 1
ATOM 629 N N . LEU A 1 81 ? 11.619 -15.393 -7.183 1.00 91.69 81 LEU A N 1
ATOM 630 C CA . LEU A 1 81 ? 11.534 -14.501 -6.027 1.00 91.69 81 LEU A CA 1
ATOM 631 C C . LEU A 1 81 ? 10.087 -14.325 -5.565 1.00 91.69 81 LEU A C 1
ATOM 633 O O . LEU A 1 81 ? 9.824 -14.332 -4.364 1.00 91.69 81 LEU A O 1
ATOM 637 N N . THR A 1 82 ? 9.146 -14.212 -6.502 1.00 82.88 82 THR A N 1
ATOM 638 C CA . THR A 1 82 ? 7.716 -14.131 -6.186 1.00 82.88 82 THR A CA 1
ATOM 639 C C . THR A 1 82 ? 7.235 -15.394 -5.473 1.00 82.88 82 THR A C 1
ATOM 641 O O . THR A 1 82 ? 6.506 -15.299 -4.486 1.00 82.88 82 THR A O 1
ATOM 644 N N . GLU A 1 83 ? 7.693 -16.567 -5.912 1.00 89.94 83 GLU A N 1
ATOM 645 C CA . GLU A 1 83 ? 7.360 -17.846 -5.284 1.00 89.94 83 GLU A CA 1
ATOM 646 C C . GLU A 1 83 ? 8.032 -18.033 -3.914 1.00 89.94 83 GLU A C 1
ATOM 648 O O . GLU A 1 83 ? 7.422 -18.540 -2.977 1.00 89.94 83 GLU A O 1
ATOM 653 N N . ILE A 1 84 ? 9.273 -17.579 -3.735 1.00 89.50 84 ILE A N 1
ATOM 654 C CA . ILE A 1 84 ? 9.927 -17.600 -2.418 1.00 89.50 84 ILE A CA 1
ATOM 655 C C . ILE A 1 84 ? 9.159 -16.703 -1.443 1.00 89.50 84 ILE A C 1
ATOM 657 O O . ILE A 1 84 ? 8.851 -17.118 -0.325 1.00 89.50 84 ILE A O 1
ATOM 661 N N . LEU A 1 85 ? 8.799 -15.493 -1.873 1.00 80.88 85 LEU A N 1
ATOM 662 C CA . LEU A 1 85 ? 8.024 -14.560 -1.058 1.00 80.88 85 LEU A CA 1
ATOM 663 C C . LEU A 1 85 ? 6.617 -15.084 -0.742 1.00 80.88 85 LEU A C 1
ATOM 665 O O . LEU A 1 85 ? 6.096 -14.765 0.323 1.00 80.88 85 LEU A O 1
ATOM 669 N N . SER A 1 86 ? 6.013 -15.895 -1.618 1.00 74.25 86 SER A N 1
ATOM 670 C CA . SER A 1 86 ? 4.700 -16.511 -1.373 1.00 74.25 86 SER A CA 1
ATOM 671 C C . SER A 1 86 ? 4.751 -17.595 -0.286 1.00 74.25 86 SER A C 1
ATOM 673 O O . SER A 1 86 ? 3.773 -17.790 0.439 1.00 74.25 86 SER A O 1
ATOM 675 N N . ARG A 1 87 ? 5.895 -18.282 -0.153 1.00 82.69 87 ARG A N 1
ATOM 676 C CA . ARG A 1 87 ? 6.121 -19.368 0.817 1.00 82.69 87 ARG A CA 1
ATOM 677 C C . ARG A 1 87 ? 6.620 -18.891 2.173 1.00 82.69 87 ARG A C 1
ATOM 679 O O . ARG A 1 87 ? 6.477 -19.616 3.158 1.00 82.69 87 ARG A O 1
ATOM 686 N N . LEU A 1 88 ? 7.235 -17.713 2.237 1.00 74.69 88 LEU A N 1
ATOM 687 C CA . LEU A 1 88 ? 7.669 -17.150 3.507 1.00 74.69 88 LEU A CA 1
ATOM 688 C C . LEU A 1 88 ? 6.436 -16.742 4.328 1.00 74.69 88 LEU A C 1
ATOM 690 O O . LEU A 1 88 ? 5.555 -16.056 3.805 1.00 74.69 88 LEU A O 1
ATOM 694 N N . PRO A 1 89 ? 6.344 -17.139 5.612 1.00 62.44 89 PRO A N 1
ATOM 695 C CA . PRO A 1 89 ? 5.304 -16.605 6.477 1.00 62.44 89 PRO A CA 1
ATOM 696 C C . PRO A 1 89 ? 5.460 -15.084 6.493 1.00 62.44 89 PRO A C 1
ATOM 698 O O . PRO A 1 89 ? 6.575 -14.601 6.690 1.00 62.44 89 PRO A O 1
ATOM 701 N N . GLU A 1 90 ? 4.374 -14.332 6.264 1.00 64.69 90 GLU A N 1
ATOM 702 C CA . GLU A 1 90 ? 4.388 -12.874 6.413 1.00 64.69 90 GLU A CA 1
ATOM 703 C C . GLU A 1 90 ? 4.904 -12.576 7.827 1.00 64.69 90 GLU A C 1
ATOM 705 O O . GLU A 1 90 ? 4.165 -12.692 8.807 1.00 64.69 90 GLU A O 1
ATOM 710 N N . THR A 1 91 ? 6.187 -12.229 7.960 1.00 60.19 91 THR A N 1
ATOM 711 C CA . THR A 1 91 ? 6.743 -11.733 9.212 1.00 60.19 91 THR A CA 1
ATOM 712 C C . THR A 1 91 ? 6.227 -10.313 9.362 1.00 60.19 91 THR A C 1
ATOM 714 O O . THR A 1 91 ? 6.951 -9.338 9.178 1.00 60.19 91 THR A O 1
ATOM 717 N N . GLU A 1 92 ? 4.934 -10.184 9.659 1.00 59.72 92 GLU A N 1
ATOM 718 C CA . GLU A 1 92 ? 4.410 -9.024 10.355 1.00 59.72 92 GLU A CA 1
ATOM 719 C C . GLU A 1 92 ? 5.065 -9.072 11.737 1.00 59.72 92 GLU A C 1
ATOM 721 O O . GLU A 1 92 ? 4.495 -9.580 12.701 1.00 59.72 92 GLU A O 1
ATOM 726 N N . THR A 1 93 ? 6.320 -8.620 11.830 1.00 60.00 93 THR A N 1
ATOM 727 C CA . THR A 1 93 ? 6.931 -8.237 13.096 1.00 60.00 93 THR A CA 1
ATOM 728 C C . THR A 1 93 ? 5.910 -7.314 13.739 1.00 60.00 93 THR A C 1
ATOM 730 O O . THR A 1 93 ? 5.668 -6.224 13.231 1.00 60.00 93 THR A O 1
ATOM 733 N N . GLY A 1 94 ? 5.228 -7.779 14.790 1.00 64.00 94 GLY A N 1
ATOM 734 C CA . GLY A 1 94 ? 4.048 -7.121 15.375 1.00 64.00 94 GLY A CA 1
ATOM 735 C C . GLY A 1 94 ? 4.324 -5.752 16.007 1.00 64.00 94 GLY A C 1
ATOM 736 O O . GLY A 1 94 ? 3.549 -5.267 16.817 1.00 64.00 94 GLY A O 1
ATOM 737 N N . ARG A 1 95 ? 5.457 -5.130 15.684 1.00 80.56 95 ARG A N 1
ATOM 738 C CA . ARG A 1 95 ? 5.851 -3.800 16.110 1.00 80.56 95 ARG A CA 1
ATOM 739 C C . ARG A 1 95 ? 5.760 -2.859 14.912 1.00 80.56 95 ARG A C 1
ATOM 741 O O . ARG A 1 95 ? 6.502 -3.006 13.947 1.00 80.56 95 ARG A O 1
ATOM 748 N N . ILE A 1 96 ? 4.884 -1.864 15.021 1.00 86.62 96 ILE A N 1
ATOM 749 C CA . ILE A 1 96 ? 4.774 -0.769 14.053 1.00 86.62 96 ILE A CA 1
ATOM 750 C C . ILE A 1 96 ? 6.077 0.045 14.062 1.00 86.62 96 ILE A C 1
ATOM 752 O O . ILE A 1 96 ? 6.512 0.526 15.113 1.00 86.62 96 ILE A O 1
ATOM 756 N N . CYS A 1 97 ? 6.684 0.226 12.889 1.00 86.56 97 CYS A N 1
ATOM 757 C CA . CYS A 1 97 ? 7.797 1.153 12.686 1.00 86.56 97 CYS A CA 1
ATOM 758 C C . CYS A 1 97 ? 7.252 2.546 12.336 1.00 86.56 97 CYS A C 1
ATOM 760 O O . CYS A 1 97 ? 6.804 2.773 11.219 1.00 86.56 97 CYS A O 1
ATOM 762 N N . TYR A 1 98 ? 7.305 3.488 13.280 1.00 88.56 98 TYR A N 1
ATOM 763 C CA . TYR A 1 98 ? 6.802 4.864 13.132 1.00 88.56 98 TYR A CA 1
ATOM 764 C C . TYR A 1 98 ? 7.764 5.773 12.348 1.00 88.56 98 TYR A C 1
ATOM 766 O O . TYR A 1 98 ? 8.221 6.798 12.841 1.00 88.56 98 TYR A O 1
ATOM 774 N N . THR A 1 99 ? 8.110 5.381 11.121 1.00 88.31 99 THR A N 1
ATOM 775 C CA . THR A 1 99 ? 8.998 6.153 10.231 1.00 88.31 99 THR A CA 1
ATOM 776 C C . THR A 1 99 ? 8.285 7.305 9.527 1.00 88.31 99 THR A C 1
ATOM 778 O O . THR A 1 99 ? 8.927 8.286 9.163 1.00 88.31 99 THR A O 1
ATOM 781 N N . HIS A 1 100 ? 6.971 7.196 9.312 1.00 89.62 100 HIS A N 1
ATOM 782 C CA . HIS A 1 100 ? 6.208 8.142 8.485 1.00 89.62 100 HIS A CA 1
ATOM 783 C C . HIS A 1 100 ? 5.338 9.119 9.280 1.00 89.62 100 HIS A C 1
ATOM 785 O O . HIS A 1 100 ? 4.951 10.156 8.755 1.00 89.62 100 HIS A O 1
ATOM 791 N N . THR A 1 101 ? 5.012 8.794 10.528 1.00 93.50 101 THR A N 1
ATOM 792 C CA . THR A 1 101 ? 4.228 9.643 11.433 1.00 93.50 101 THR A CA 1
ATOM 793 C C . THR A 1 101 ? 4.536 9.261 12.872 1.00 93.50 101 THR A C 1
ATOM 795 O O . THR A 1 101 ? 5.001 8.151 13.133 1.00 93.50 101 THR A O 1
ATOM 798 N N . THR A 1 102 ? 4.239 10.156 13.808 1.00 94.69 102 THR A N 1
ATOM 799 C CA . THR A 1 102 ? 4.399 9.901 15.238 1.00 94.69 102 THR A CA 1
ATOM 800 C C . THR A 1 102 ? 3.299 8.971 15.772 1.00 94.69 102 THR A C 1
ATOM 802 O O . THR A 1 102 ? 2.169 8.996 15.266 1.00 94.69 102 THR A O 1
ATOM 805 N N . PRO A 1 103 ? 3.595 8.131 16.780 1.00 93.94 103 PRO A N 1
ATOM 806 C CA . PRO A 1 103 ? 2.601 7.252 17.397 1.00 93.94 103 PRO A CA 1
ATOM 807 C C . PRO A 1 103 ? 1.472 8.021 18.095 1.00 93.94 103 PRO A C 1
ATOM 809 O O . PRO A 1 103 ? 0.334 7.545 18.112 1.00 93.94 103 PRO A O 1
ATOM 812 N N . GLU A 1 104 ? 1.763 9.211 18.627 1.00 95.38 104 GLU A N 1
ATOM 813 C CA . GLU A 1 104 ? 0.789 10.092 19.277 1.00 95.38 104 GLU A CA 1
ATOM 814 C C . GLU A 1 104 ? -0.286 10.531 18.282 1.00 95.38 104 GLU A C 1
ATOM 816 O O . GLU A 1 104 ? -1.475 10.366 18.547 1.00 95.38 104 GLU A O 1
ATOM 821 N N . PHE A 1 105 ? 0.124 10.975 17.089 1.00 95.69 105 PHE A N 1
ATOM 822 C CA . PHE A 1 105 ? -0.807 11.378 16.037 1.00 95.69 105 PHE A CA 1
ATOM 823 C C . PHE A 1 105 ? -1.730 10.228 15.624 1.00 95.69 105 PHE A C 1
ATOM 825 O O . PHE A 1 105 ? -2.938 10.408 15.484 1.00 95.69 105 PHE A O 1
ATOM 832 N N . VAL A 1 106 ? -1.186 9.018 15.458 1.00 95.19 106 VAL A N 1
ATOM 833 C CA . VAL A 1 106 ? -1.992 7.850 15.067 1.00 95.19 106 VAL A CA 1
ATOM 834 C C . VAL A 1 106 ? -2.986 7.473 16.171 1.00 95.19 106 VAL A C 1
ATOM 836 O O . VAL A 1 106 ? -4.131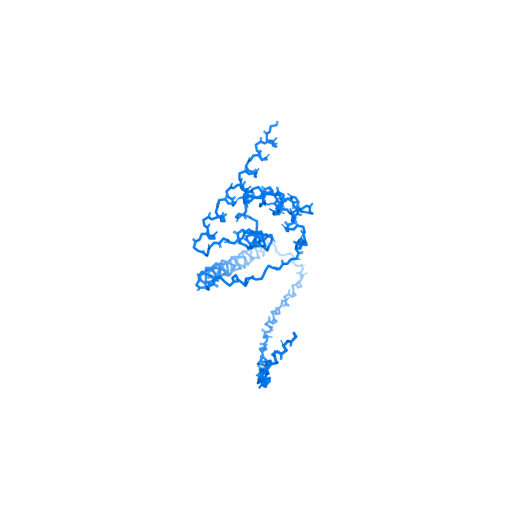 7.118 15.875 1.00 95.19 106 VAL A O 1
ATOM 839 N N . ALA A 1 107 ? -2.589 7.590 17.441 1.00 94.31 107 ALA A N 1
ATOM 840 C CA . ALA A 1 107 ? -3.472 7.355 18.580 1.00 94.31 107 ALA A CA 1
ATOM 841 C C . ALA A 1 107 ? -4.602 8.391 18.665 1.00 94.31 107 ALA A C 1
ATOM 843 O O . ALA A 1 107 ? -5.765 8.012 18.806 1.00 94.31 107 ALA A O 1
ATOM 844 N N . GLU A 1 108 ? -4.292 9.677 18.512 1.00 95.81 108 GLU A N 1
ATOM 845 C CA . GLU A 1 108 ? -5.286 10.756 18.470 1.00 95.81 108 GLU A CA 1
ATOM 846 C C . GLU A 1 108 ? -6.238 10.609 17.280 1.00 95.81 108 GLU A C 1
ATOM 848 O O . GLU A 1 108 ? -7.458 10.740 17.402 1.00 95.81 108 GLU A O 1
ATOM 853 N N . LEU A 1 109 ? -5.710 10.245 16.113 1.00 95.62 109 LEU A N 1
ATOM 854 C CA . LEU A 1 109 ? -6.538 9.991 14.945 1.00 95.62 109 LEU A CA 1
ATOM 855 C C . LEU A 1 109 ? -7.494 8.814 15.188 1.00 95.62 109 LEU A C 1
ATOM 857 O O . LEU A 1 109 ? -8.659 8.843 14.778 1.00 95.62 109 LEU A O 1
ATOM 861 N N . ARG A 1 110 ? -7.032 7.777 15.896 1.00 94.75 110 ARG A N 1
ATOM 862 C CA . ARG A 1 110 ? -7.850 6.615 16.256 1.00 94.75 110 ARG A CA 1
ATOM 863 C C . ARG A 1 110 ? -8.977 6.968 17.225 1.00 94.75 110 ARG A C 1
ATOM 865 O O . ARG A 1 110 ? -10.067 6.396 17.084 1.00 94.75 110 ARG A O 1
ATOM 872 N N . THR A 1 111 ? -8.738 7.853 18.193 1.00 93.88 111 THR A N 1
ATOM 873 C CA . THR A 1 111 ? -9.772 8.299 19.142 1.00 93.88 111 THR A CA 1
ATOM 874 C C . THR A 1 111 ? -10.807 9.172 18.443 1.00 93.88 111 THR A C 1
ATOM 876 O O . THR A 1 111 ? -12.000 8.941 18.625 1.00 93.88 111 THR A O 1
ATOM 879 N N . LEU A 1 112 ? -10.375 10.076 17.558 1.00 93.00 112 LEU A N 1
ATOM 880 C CA . LEU A 1 112 ? -11.265 10.963 16.807 1.00 93.00 112 LEU A CA 1
ATOM 881 C C . LEU A 1 112 ? -12.206 10.204 15.863 1.00 93.00 112 LEU A C 1
ATOM 883 O O . LEU A 1 112 ? -13.374 10.559 15.720 1.00 93.00 112 LEU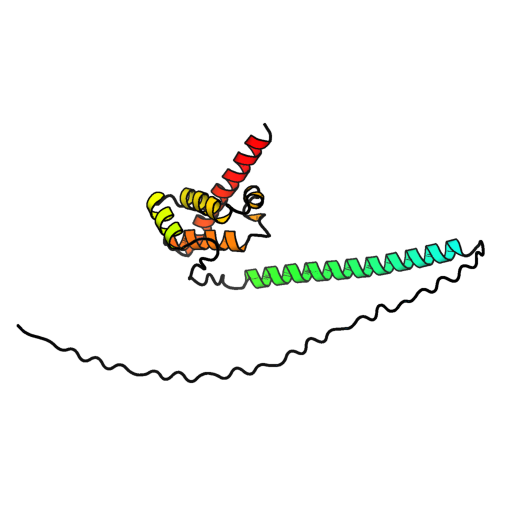 A O 1
ATOM 887 N N . LYS A 1 113 ? -11.694 9.170 15.185 1.00 91.94 113 LYS A N 1
ATOM 888 C CA . LYS A 1 113 ? -12.447 8.437 14.153 1.00 91.94 113 LYS A CA 1
ATOM 889 C C . LYS A 1 113 ? -13.210 7.229 14.670 1.00 91.94 113 LYS A C 1
ATOM 891 O O . LYS A 1 113 ? -14.032 6.722 13.915 1.00 91.94 113 LYS A O 1
ATOM 896 N N . GLY A 1 114 ? -12.913 6.787 15.899 1.00 91.75 114 GLY A N 1
ATOM 897 C CA . GLY A 1 114 ? -13.612 5.769 16.691 1.00 91.75 114 GLY A CA 1
ATOM 898 C C . GLY A 1 114 ? -14.284 4.641 15.898 1.00 91.75 114 GLY A C 1
ATOM 899 O O . GLY A 1 114 ? -15.318 4.875 15.335 1.00 91.75 114 GLY A O 1
ATOM 900 N N . ALA A 1 115 ? -13.836 3.392 15.863 1.00 91.88 115 ALA A N 1
ATOM 901 C CA . ALA A 1 115 ? -14.502 2.274 15.148 1.00 91.88 115 ALA A CA 1
ATOM 902 C C . ALA A 1 115 ? -14.612 2.384 13.602 1.00 91.88 115 ALA A C 1
ATOM 904 O O . ALA A 1 115 ? -14.650 1.343 12.944 1.00 91.88 115 ALA A O 1
ATOM 905 N N . ASN A 1 116 ? -14.573 3.570 12.983 1.00 95.38 116 ASN A N 1
ATOM 906 C CA . ASN A 1 116 ? -14.556 3.701 11.524 1.00 95.38 116 ASN A CA 1
ATOM 907 C C . ASN A 1 116 ? -13.139 3.501 10.951 1.00 95.38 116 ASN A C 1
ATOM 909 O O . ASN A 1 116 ? -12.418 4.452 10.644 1.00 95.38 116 ASN A O 1
ATOM 913 N N . VAL A 1 117 ? -12.768 2.230 10.767 1.00 96.06 117 VAL A N 1
ATOM 914 C CA . VAL A 1 117 ? -11.465 1.798 10.225 1.00 96.06 117 VAL A CA 1
ATOM 915 C C . VAL A 1 117 ? -11.155 2.443 8.872 1.00 96.06 117 VAL A C 1
ATOM 917 O O . VAL A 1 117 ? -10.032 2.874 8.622 1.00 96.06 117 VAL A O 1
ATOM 920 N N . THR A 1 118 ? -12.153 2.515 7.991 1.00 96.62 118 THR A N 1
ATOM 921 C CA . THR A 1 118 ? -11.991 3.035 6.629 1.00 96.62 118 THR A CA 1
ATOM 922 C C . THR A 1 118 ? -11.693 4.528 6.618 1.00 96.62 118 THR A C 1
ATOM 924 O O . THR A 1 118 ? -10.799 4.956 5.893 1.00 96.62 118 THR A O 1
ATOM 927 N N . GLN A 1 119 ? -12.388 5.315 7.446 1.00 95.88 119 GLN A N 1
ATOM 928 C CA . GLN A 1 119 ? -12.129 6.751 7.533 1.00 95.88 119 GLN A CA 1
ATOM 929 C C . GLN A 1 119 ? -10.784 7.035 8.203 1.00 95.88 119 GLN A C 1
ATOM 931 O O . GLN A 1 119 ? -10.029 7.870 7.719 1.00 95.88 119 GLN A O 1
ATOM 936 N N . PHE A 1 120 ? -10.454 6.291 9.260 1.00 97.50 120 PHE A N 1
ATOM 937 C CA . PHE A 1 120 ? -9.135 6.356 9.882 1.00 97.50 120 PHE A CA 1
ATOM 938 C C . PHE A 1 120 ? -8.013 6.126 8.865 1.00 97.50 120 PHE A C 1
ATOM 940 O O . PHE A 1 120 ? -7.071 6.907 8.809 1.00 97.50 120 PHE A O 1
ATOM 947 N N . ALA A 1 121 ? -8.129 5.092 8.027 1.00 97.19 121 ALA A N 1
ATOM 948 C CA . ALA A 1 121 ? -7.113 4.795 7.026 1.00 97.19 121 ALA A CA 1
ATOM 949 C C . ALA A 1 121 ? -6.998 5.886 5.949 1.00 97.19 121 ALA A C 1
ATOM 951 O O . ALA A 1 121 ? -5.891 6.178 5.512 1.00 97.19 121 ALA A O 1
ATOM 952 N N . LEU A 1 122 ? -8.114 6.496 5.531 1.00 96.38 122 LEU A N 1
ATOM 953 C CA . LEU A 1 122 ? -8.111 7.607 4.571 1.00 96.38 122 LEU A CA 1
ATOM 954 C C . LEU A 1 122 ? -7.405 8.848 5.130 1.00 96.38 122 LEU A C 1
ATOM 956 O O . LEU A 1 122 ? -6.603 9.465 4.433 1.00 96.38 122 LEU A O 1
ATOM 960 N N . ASP A 1 123 ? -7.693 9.199 6.382 1.00 96.25 123 ASP A N 1
ATOM 961 C CA . ASP A 1 123 ? -7.105 10.377 7.020 1.00 96.25 123 ASP A CA 1
ATOM 962 C C . ASP A 1 123 ? -5.620 10.149 7.341 1.00 96.25 123 ASP A C 1
ATOM 964 O O . ASP A 1 123 ? -4.793 11.037 7.142 1.00 96.25 123 ASP A O 1
ATOM 968 N N . LEU A 1 124 ? -5.262 8.931 7.757 1.00 96.69 124 LEU A N 1
ATOM 969 C CA . LEU A 1 124 ? -3.873 8.547 7.988 1.00 96.69 124 LEU A CA 1
ATOM 970 C C . LEU A 1 124 ? -3.069 8.521 6.678 1.00 96.69 124 LEU A C 1
ATOM 972 O O . LEU A 1 124 ? -1.937 8.994 6.642 1.00 96.69 124 LEU A O 1
ATOM 976 N N . GLU A 1 125 ? -3.655 8.017 5.587 1.00 96.69 125 GLU A N 1
ATOM 977 C CA . GLU A 1 125 ? -3.051 8.072 4.251 1.00 96.69 125 GLU A CA 1
ATOM 978 C C . GLU A 1 125 ? -2.766 9.525 3.835 1.00 96.69 125 GLU A C 1
ATOM 980 O O . GLU A 1 125 ? -1.695 9.810 3.303 1.00 96.69 125 GLU A O 1
ATOM 985 N N . ALA A 1 126 ? -3.692 10.450 4.101 1.00 94.75 126 ALA A N 1
ATOM 986 C CA . ALA A 1 126 ? -3.499 11.859 3.777 1.00 94.75 126 ALA A CA 1
ATOM 987 C C . ALA A 1 126 ? -2.289 12.469 4.506 1.00 94.75 126 ALA A C 1
ATOM 989 O O . ALA A 1 126 ? -1.536 13.218 3.884 1.00 94.75 126 ALA A O 1
ATOM 990 N N . GLU A 1 127 ? -2.065 12.117 5.775 1.00 95.31 127 GLU A N 1
ATOM 991 C CA . GLU A 1 127 ? -0.896 12.596 6.524 1.00 95.31 127 GLU A CA 1
ATOM 992 C C . GLU A 1 127 ? 0.407 11.956 6.019 1.00 95.31 127 GLU A C 1
ATOM 994 O O . GLU A 1 127 ? 1.368 12.664 5.721 1.00 95.31 127 GLU A O 1
ATOM 999 N N . ILE A 1 128 ? 0.429 10.631 5.822 1.00 95.19 128 ILE A N 1
ATOM 1000 C CA . ILE A 1 128 ? 1.618 9.892 5.350 1.00 95.19 128 ILE A CA 1
ATOM 1001 C C . ILE A 1 128 ? 2.117 10.408 3.989 1.00 95.19 128 ILE A C 1
ATOM 1003 O O . ILE A 1 128 ? 3.319 10.413 3.715 1.00 95.19 128 ILE A O 1
ATOM 1007 N N . TYR A 1 129 ? 1.200 10.821 3.113 1.00 94.69 129 TYR A N 1
ATOM 1008 C CA . TYR A 1 129 ? 1.509 11.277 1.756 1.00 94.69 129 TYR A CA 1
ATOM 1009 C C . TYR A 1 129 ? 1.443 12.798 1.586 1.00 94.69 129 TYR A C 1
ATOM 1011 O O . TYR A 1 129 ? 1.467 13.296 0.461 1.00 94.69 129 TYR A O 1
ATOM 1019 N N . LYS A 1 130 ? 1.410 13.563 2.678 1.00 92.75 130 LYS A N 1
ATOM 1020 C CA . LYS A 1 130 ? 1.355 15.030 2.630 1.00 92.75 130 LYS A CA 1
ATOM 1021 C C . LYS A 1 130 ? 2.509 15.656 1.836 1.00 92.75 130 LYS A C 1
ATOM 1023 O O . LYS A 1 130 ? 2.322 16.688 1.199 1.00 92.75 130 LYS A O 1
ATOM 1028 N N . SER A 1 131 ? 3.682 15.021 1.851 1.00 88.69 131 SER A N 1
ATOM 1029 C CA . SER A 1 131 ? 4.877 15.444 1.109 1.00 88.69 131 SER A CA 1
ATOM 1030 C C . SER A 1 131 ? 4.975 14.885 -0.316 1.00 88.69 131 SER A C 1
ATOM 1032 O O . SER A 1 131 ? 5.776 15.384 -1.099 1.00 88.69 131 SER A O 1
ATOM 1034 N N . ASP A 1 132 ? 4.180 13.870 -0.669 1.00 86.88 132 ASP A N 1
ATOM 1035 C CA . ASP A 1 132 ? 4.222 13.208 -1.978 1.00 86.88 132 ASP A CA 1
ATOM 1036 C C . ASP A 1 132 ? 2.804 12.868 -2.449 1.00 86.88 132 ASP A C 1
ATOM 1038 O O . ASP A 1 132 ? 2.289 11.758 -2.277 1.00 86.88 132 ASP A O 1
ATOM 1042 N N . SER A 1 133 ? 2.150 13.875 -3.022 1.00 87.12 133 SER A N 1
ATOM 1043 C CA . SER A 1 133 ? 0.760 13.792 -3.458 1.00 87.12 133 SER A CA 1
ATOM 1044 C C . SER A 1 133 ? 0.572 13.025 -4.769 1.00 87.12 133 SER A C 1
ATOM 1046 O O . SER A 1 133 ? -0.544 12.587 -5.045 1.00 87.12 133 SER A O 1
ATOM 1048 N N . LEU A 1 134 ? 1.635 12.810 -5.552 1.00 88.00 134 LEU A N 1
ATOM 1049 C CA . LEU A 1 134 ? 1.559 12.129 -6.849 1.00 88.00 134 LEU A CA 1
ATOM 1050 C C . LEU A 1 134 ? 1.186 10.651 -6.683 1.00 88.00 134 LEU A C 1
ATOM 1052 O O . LEU A 1 134 ? 0.362 10.110 -7.422 1.00 88.00 134 LEU A O 1
ATOM 1056 N N . GLU A 1 135 ? 1.731 10.001 -5.657 1.00 89.38 135 GLU A N 1
ATOM 1057 C CA . GLU A 1 135 ? 1.420 8.604 -5.343 1.00 89.38 135 GLU A CA 1
ATOM 1058 C C . GLU A 1 135 ? -0.039 8.418 -4.874 1.00 89.38 135 GLU A C 1
ATOM 1060 O O . GLU A 1 135 ? -0.620 7.344 -5.060 1.00 89.38 135 GLU A O 1
ATOM 1065 N N . LEU A 1 136 ? -0.686 9.467 -4.339 1.00 90.44 136 LEU A N 1
ATOM 1066 C CA . LEU A 1 136 ? -2.097 9.420 -3.925 1.00 90.44 136 LEU A CA 1
ATOM 1067 C C . LEU A 1 136 ? -3.080 9.312 -5.093 1.00 90.44 136 LEU A C 1
ATOM 1069 O O . LEU A 1 136 ? -4.248 9.002 -4.837 1.00 90.44 136 LEU A O 1
ATOM 1073 N N . ASP A 1 137 ? -2.641 9.560 -6.327 1.00 90.56 137 ASP A N 1
ATOM 1074 C CA . ASP A 1 137 ? -3.458 9.450 -7.543 1.00 90.56 137 ASP A CA 1
ATOM 1075 C C . ASP A 1 137 ? -3.370 8.057 -8.193 1.00 90.56 137 ASP A C 1
ATOM 1077 O O . ASP A 1 137 ? -4.070 7.740 -9.170 1.00 90.56 137 ASP A O 1
ATOM 1081 N N . LEU A 1 138 ? -2.545 7.182 -7.617 1.00 93.06 138 LEU A N 1
ATOM 1082 C CA . LEU A 1 138 ? -2.411 5.792 -8.015 1.00 93.06 138 LEU A CA 1
ATOM 1083 C C . LEU A 1 138 ? -3.228 4.878 -7.086 1.00 93.06 138 LEU A C 1
ATOM 1085 O O . LEU A 1 138 ? -3.232 5.073 -5.863 1.00 93.06 138 LEU A O 1
ATOM 1089 N N . PRO A 1 139 ? -3.901 3.847 -7.640 1.00 94.19 139 PRO A N 1
ATOM 1090 C CA . PRO A 1 139 ? -4.459 2.762 -6.840 1.00 94.19 139 PRO A CA 1
ATOM 1091 C C . PRO A 1 139 ? -3.380 2.123 -5.965 1.00 94.19 139 PRO A C 1
ATOM 1093 O O . PRO A 1 139 ? -2.238 1.990 -6.409 1.00 94.19 139 PRO A O 1
ATOM 1096 N N . VAL A 1 140 ? -3.743 1.669 -4.767 1.00 94.38 140 VAL A N 1
ATOM 1097 C CA . VAL A 1 140 ? -2.802 1.146 -3.760 1.00 94.38 140 VAL A CA 1
ATOM 1098 C C . VAL A 1 140 ? -1.920 0.034 -4.335 1.00 94.38 140 VAL A C 1
ATOM 1100 O O . VAL A 1 140 ? -0.708 0.043 -4.146 1.00 94.38 140 VAL A O 1
ATOM 1103 N N . GLY A 1 141 ? -2.497 -0.883 -5.120 1.00 90.38 141 GLY A N 1
ATOM 1104 C CA . GLY A 1 141 ? -1.749 -1.978 -5.755 1.00 90.38 141 GLY A CA 1
ATOM 1105 C C . GLY A 1 141 ? -0.730 -1.542 -6.820 1.00 90.38 141 GLY A C 1
ATOM 1106 O O . GLY A 1 141 ? 0.119 -2.337 -7.209 1.00 90.38 141 GLY A O 1
ATOM 1107 N N . ARG A 1 142 ? -0.793 -0.293 -7.300 1.00 92.25 142 ARG A N 1
ATOM 1108 C CA . ARG A 1 142 ? 0.125 0.260 -8.311 1.00 92.25 142 ARG A CA 1
ATOM 1109 C C . ARG A 1 142 ? 1.233 1.137 -7.718 1.00 92.25 142 ARG A C 1
ATOM 1111 O O . ARG A 1 142 ? 2.124 1.544 -8.460 1.00 92.25 142 ARG A O 1
ATOM 1118 N N . ARG A 1 143 ? 1.220 1.395 -6.408 1.00 91.94 143 ARG A N 1
ATOM 1119 C CA . ARG A 1 143 ? 2.216 2.221 -5.703 1.00 91.94 143 ARG A CA 1
ATOM 1120 C C . ARG A 1 143 ? 3.502 1.443 -5.444 1.00 91.94 143 ARG A C 1
ATOM 1122 O O . ARG A 1 143 ? 3.763 0.971 -4.341 1.00 91.94 143 ARG A O 1
ATOM 1129 N N . LYS A 1 144 ? 4.301 1.249 -6.495 1.00 85.56 144 LYS A N 1
ATOM 1130 C CA . LYS A 1 144 ? 5.540 0.460 -6.410 1.00 85.56 144 LYS A CA 1
ATOM 1131 C C . LYS A 1 144 ? 6.628 1.149 -5.580 1.00 85.56 144 LYS A C 1
ATOM 1133 O O . LYS A 1 144 ? 7.390 0.447 -4.925 1.00 85.56 144 LYS A O 1
ATOM 1138 N N . LYS A 1 145 ? 6.686 2.487 -5.599 1.00 88.25 145 LYS A N 1
ATOM 1139 C CA . LYS A 1 145 ? 7.727 3.277 -4.919 1.00 88.25 145 LYS A CA 1
ATOM 1140 C C . LYS A 1 145 ? 7.477 3.451 -3.422 1.00 88.25 145 LYS A C 1
ATOM 1142 O O . LYS A 1 145 ? 8.431 3.594 -2.674 1.00 88.25 145 LYS A O 1
ATOM 1147 N N . THR A 1 146 ? 6.214 3.411 -2.995 1.00 91.69 146 THR A N 1
ATOM 1148 C CA . THR A 1 146 ? 5.795 3.695 -1.611 1.00 91.69 146 THR A CA 1
ATOM 1149 C C . THR A 1 146 ? 5.165 2.483 -0.916 1.00 91.69 146 THR A C 1
ATOM 1151 O O . THR A 1 146 ? 4.214 2.601 -0.139 1.00 91.69 146 THR A O 1
ATOM 1154 N N . LYS A 1 147 ? 5.670 1.276 -1.215 1.00 90.50 147 LYS A N 1
ATOM 1155 C CA . LYS A 1 147 ? 5.180 0.021 -0.613 1.00 90.50 147 LYS A CA 1
ATOM 1156 C C . LYS A 1 147 ? 5.342 -0.006 0.909 1.00 90.50 147 LYS A C 1
ATOM 1158 O O . LYS A 1 147 ? 4.485 -0.551 1.597 1.00 90.50 147 LYS A O 1
ATOM 1163 N N . ASP A 1 148 ? 6.414 0.590 1.415 1.00 91.06 148 ASP A N 1
ATOM 1164 C CA . ASP A 1 148 ? 6.697 0.796 2.837 1.00 91.06 148 ASP A CA 1
ATOM 1165 C C . ASP A 1 148 ? 5.576 1.580 3.537 1.00 91.06 148 ASP A C 1
ATOM 1167 O O . ASP A 1 148 ? 5.041 1.126 4.547 1.00 91.06 148 ASP A O 1
ATOM 1171 N N . ARG A 1 149 ? 5.123 2.687 2.936 1.00 94.38 149 ARG A N 1
ATOM 1172 C CA . ARG A 1 149 ? 4.012 3.506 3.447 1.00 94.38 149 ARG A CA 1
ATOM 1173 C C . ARG A 1 149 ? 2.693 2.738 3.468 1.00 94.38 149 ARG A C 1
ATOM 1175 O O . ARG A 1 149 ? 1.923 2.846 4.422 1.00 94.38 149 ARG A O 1
ATOM 1182 N N . VAL A 1 150 ? 2.433 1.937 2.433 1.00 94.25 150 VAL A N 1
ATOM 1183 C CA . VAL A 1 150 ? 1.246 1.066 2.371 1.00 94.25 150 VAL A CA 1
ATOM 1184 C C . VAL A 1 150 ? 1.299 -0.016 3.452 1.00 94.25 150 VAL A C 1
ATOM 1186 O O . VAL A 1 150 ? 0.284 -0.286 4.097 1.00 94.25 150 VAL A O 1
ATOM 1189 N N . LEU A 1 151 ? 2.468 -0.622 3.677 1.00 92.75 151 LEU A N 1
ATOM 1190 C CA . LEU A 1 151 ? 2.661 -1.617 4.730 1.00 92.75 151 LEU A CA 1
ATOM 1191 C C . LEU A 1 151 ? 2.460 -0.996 6.115 1.00 92.75 151 LEU A C 1
ATOM 1193 O O . LEU A 1 151 ? 1.733 -1.559 6.930 1.00 92.75 151 LEU A O 1
ATOM 1197 N N . PHE A 1 152 ? 3.027 0.187 6.347 1.00 94.38 152 PHE A N 1
ATOM 1198 C CA . PHE A 1 152 ? 2.827 0.954 7.571 1.00 94.38 152 PHE A CA 1
ATOM 1199 C C . PHE A 1 152 ? 1.337 1.229 7.827 1.00 94.38 152 PHE A C 1
ATOM 1201 O O . PHE A 1 152 ? 0.831 0.943 8.910 1.00 94.38 152 PHE A O 1
ATOM 1208 N N . LEU A 1 153 ? 0.594 1.672 6.806 1.00 95.50 153 LEU A N 1
ATOM 1209 C CA . LEU A 1 153 ? -0.851 1.888 6.909 1.00 95.50 153 LEU A CA 1
ATOM 1210 C C . LEU A 1 153 ? -1.603 0.598 7.290 1.00 95.50 153 LEU A C 1
ATOM 1212 O O . LEU A 1 153 ? -2.467 0.625 8.170 1.00 95.50 153 LEU A O 1
ATOM 1216 N N . LYS A 1 154 ? -1.261 -0.540 6.662 1.00 95.19 154 LYS A N 1
ATOM 1217 C CA . LYS A 1 154 ? -1.830 -1.864 6.988 1.00 95.19 154 LYS A CA 1
ATOM 1218 C C . LYS A 1 154 ? -1.551 -2.240 8.448 1.00 95.19 154 LYS A C 1
ATOM 1220 O O . LYS A 1 154 ? -2.464 -2.691 9.140 1.00 95.19 154 LYS A O 1
ATOM 1225 N N . GLN A 1 155 ? -0.324 -2.030 8.927 1.00 94.06 155 GLN A N 1
ATOM 1226 C CA . GLN A 1 155 ? 0.065 -2.309 10.312 1.00 94.06 155 GLN A CA 1
ATOM 1227 C C . GLN A 1 155 ? -0.697 -1.426 11.307 1.00 94.06 155 GLN A C 1
ATOM 1229 O O . GLN A 1 155 ? -1.273 -1.951 12.257 1.00 94.06 155 GLN A O 1
ATOM 1234 N N . CYS A 1 156 ? -0.792 -0.114 11.061 1.00 95.00 156 CYS A N 1
ATOM 1235 C CA . CYS A 1 156 ? -1.565 0.795 11.910 1.00 95.00 156 CYS A CA 1
ATOM 1236 C C . CYS A 1 156 ? -3.035 0.376 12.009 1.00 95.00 156 CYS A C 1
ATOM 1238 O O . CYS A 1 156 ? -3.597 0.354 13.101 1.00 95.00 156 CYS A O 1
ATOM 1240 N N . VAL A 1 157 ? -3.659 0.004 10.888 1.00 95.31 157 VAL A N 1
ATOM 1241 C CA . VAL A 1 157 ? -5.043 -0.489 10.885 1.00 95.31 157 VAL A CA 1
ATOM 1242 C C . VAL A 1 157 ? -5.187 -1.747 11.739 1.00 95.31 157 VAL A C 1
ATOM 1244 O O . VAL A 1 157 ? -6.107 -1.825 12.552 1.00 95.31 157 VAL A O 1
ATOM 1247 N N . ASN A 1 158 ? -4.294 -2.721 11.570 1.00 94.31 158 ASN A N 1
ATOM 1248 C CA . ASN A 1 158 ? -4.381 -3.985 12.292 1.00 94.31 158 ASN A CA 1
ATOM 1249 C C . ASN A 1 158 ? -4.198 -3.798 13.803 1.00 94.31 158 ASN A C 1
ATOM 1251 O O . ASN A 1 158 ? -4.982 -4.351 14.574 1.00 94.31 158 ASN A O 1
ATOM 1255 N N . GLU A 1 159 ? -3.233 -2.980 14.218 1.00 93.38 159 GLU A N 1
ATOM 1256 C CA . GLU A 1 159 ? -2.867 -2.861 15.630 1.00 93.38 159 GLU A CA 1
ATOM 1257 C C . GLU A 1 159 ? -3.823 -1.954 16.411 1.00 93.38 159 GLU A C 1
ATOM 1259 O O . GLU A 1 159 ? -4.340 -2.349 17.456 1.00 93.38 159 GLU A O 1
ATOM 1264 N N . TYR A 1 160 ? -4.167 -0.778 15.872 1.00 94.25 160 TYR A N 1
ATOM 1265 C CA . TYR A 1 160 ? -5.045 0.185 16.559 1.00 94.25 160 TYR A CA 1
ATOM 1266 C C . TYR A 1 160 ? -6.524 -0.229 16.586 1.00 94.25 160 TYR A C 1
ATOM 1268 O O . TYR A 1 160 ? -7.328 0.352 17.324 1.00 94.25 160 TYR A O 1
ATOM 1276 N N . TYR A 1 161 ? -6.916 -1.208 15.772 1.00 95.31 161 TYR A N 1
ATOM 1277 C CA . TYR A 1 161 ? -8.250 -1.813 15.819 1.00 95.31 161 TYR A CA 1
ATOM 1278 C C . TYR A 1 161 ? -8.233 -3.253 16.330 1.00 95.31 161 TYR A C 1
ATOM 1280 O O . TYR A 1 161 ? -9.282 -3.895 16.319 1.00 95.31 161 TYR A O 1
ATOM 1288 N N . SER A 1 162 ? -7.073 -3.743 16.782 1.00 94.00 162 SER A N 1
ATOM 1289 C CA . SER A 1 162 ? -6.892 -5.097 17.317 1.00 94.00 162 SER A CA 1
ATOM 1290 C C . SER A 1 162 ? -7.526 -6.164 16.417 1.00 94.00 162 SER A C 1
ATOM 1292 O O . SER A 1 162 ? -8.277 -7.029 16.870 1.00 94.00 162 SER A O 1
ATOM 1294 N N . VAL A 1 163 ? -7.273 -6.061 15.108 1.00 93.81 163 VAL A N 1
ATOM 1295 C CA . VAL A 1 163 ? -7.921 -6.897 14.094 1.00 93.81 163 VAL A CA 1
ATOM 1296 C C . VAL A 1 163 ? -7.450 -8.347 14.256 1.00 93.81 163 VAL A C 1
ATOM 1298 O O . VAL A 1 163 ? -6.248 -8.609 14.142 1.00 93.81 163 VAL A O 1
ATOM 1301 N N . PRO A 1 164 ? -8.364 -9.317 14.465 1.00 93.94 164 PRO A N 1
ATOM 1302 C CA . PRO A 1 164 ? -7.990 -10.720 14.599 1.00 93.94 164 PRO A CA 1
ATOM 1303 C C . PRO A 1 164 ? -7.205 -11.225 13.377 1.00 93.94 164 PRO A C 1
ATOM 1305 O O . PRO A 1 164 ? -7.562 -10.865 12.251 1.00 93.94 164 PRO A O 1
ATOM 1308 N N . PRO A 1 165 ? -6.197 -12.108 13.545 1.00 91.50 165 PRO A N 1
ATOM 1309 C CA . PRO A 1 165 ? -5.338 -12.563 12.446 1.00 91.50 165 PRO A CA 1
ATOM 1310 C C . PRO A 1 165 ? -6.098 -13.078 11.216 1.00 91.50 165 PRO A C 1
ATOM 1312 O O . PRO A 1 165 ? -5.774 -12.715 10.089 1.00 91.50 165 PRO A O 1
ATOM 1315 N N . HIS A 1 166 ? -7.171 -13.844 11.427 1.00 93.06 166 HIS A N 1
ATOM 1316 C CA . HIS A 1 166 ? -8.006 -14.390 10.351 1.00 93.06 166 HIS A CA 1
ATOM 1317 C C . HIS A 1 166 ? -8.848 -13.326 9.617 1.00 93.06 166 HIS A C 1
ATOM 1319 O O . HIS A 1 166 ? -9.278 -13.558 8.489 1.00 93.06 166 HIS A O 1
ATOM 1325 N N . LEU A 1 167 ? -9.061 -12.148 10.218 1.00 95.69 167 LEU A N 1
ATOM 1326 C CA . LEU A 1 167 ? -9.784 -11.023 9.613 1.00 95.69 167 LEU A CA 1
ATOM 1327 C C . LEU A 1 167 ? -8.860 -9.964 9.007 1.00 95.69 167 LEU A C 1
ATOM 1329 O O . LEU A 1 167 ? -9.343 -9.149 8.223 1.00 95.69 167 LEU A O 1
ATOM 1333 N N . LYS A 1 168 ? -7.549 -9.975 9.296 1.00 94.38 168 LYS A N 1
ATOM 1334 C CA . LYS A 1 168 ? -6.589 -8.970 8.795 1.00 94.38 168 LYS A CA 1
ATOM 1335 C C . LYS A 1 168 ? -6.699 -8.760 7.285 1.00 94.38 168 LYS A C 1
ATOM 1337 O O . LYS A 1 168 ? -6.826 -7.628 6.821 1.00 94.38 168 LYS A O 1
ATOM 1342 N N . LYS A 1 169 ? -6.731 -9.850 6.508 1.00 94.38 169 LYS A N 1
ATOM 1343 C CA . LYS A 1 169 ? -6.853 -9.796 5.040 1.00 94.38 169 LYS A CA 1
ATOM 1344 C C . LYS A 1 169 ? -8.184 -9.189 4.586 1.00 94.38 169 LYS A C 1
ATOM 1346 O O . LYS A 1 169 ? -8.196 -8.351 3.688 1.00 94.38 169 LYS A O 1
ATOM 1351 N N . ALA A 1 170 ? -9.296 -9.589 5.201 1.00 96.56 170 ALA A N 1
ATOM 1352 C CA . ALA A 1 170 ? -10.626 -9.089 4.855 1.00 96.56 170 ALA A CA 1
ATOM 1353 C C . ALA A 1 170 ? -10.778 -7.597 5.198 1.00 96.56 170 ALA A C 1
ATOM 1355 O O . ALA A 1 170 ? -11.202 -6.805 4.354 1.00 96.56 170 ALA A O 1
ATOM 1356 N N . THR A 1 171 ? -10.354 -7.197 6.400 1.00 96.88 171 THR A N 1
ATOM 1357 C CA . THR A 1 171 ? -10.339 -5.799 6.847 1.00 96.88 171 THR A CA 1
ATOM 1358 C C . THR A 1 171 ? -9.464 -4.940 5.942 1.00 96.88 171 THR A C 1
ATOM 1360 O O . THR A 1 171 ? -9.902 -3.884 5.485 1.00 96.88 171 THR A O 1
ATOM 1363 N N . TRP A 1 172 ? -8.259 -5.412 5.608 1.00 96.69 172 TRP A N 1
ATOM 1364 C CA . TRP A 1 172 ? -7.365 -4.705 4.696 1.00 96.69 172 TRP A CA 1
ATOM 1365 C C . TRP A 1 172 ? -7.958 -4.549 3.294 1.00 96.69 172 TRP A C 1
ATOM 1367 O O . TRP A 1 172 ? -7.884 -3.466 2.722 1.00 96.69 172 TRP A O 1
ATOM 1377 N N . ASN A 1 173 ? -8.602 -5.584 2.747 1.00 97.31 173 ASN A N 1
ATOM 1378 C CA . ASN A 1 173 ? -9.261 -5.488 1.443 1.00 97.31 173 ASN A CA 1
ATOM 1379 C C . ASN A 1 173 ? -10.345 -4.399 1.426 1.00 97.31 173 ASN A C 1
ATOM 1381 O O . ASN A 1 173 ? -10.401 -3.627 0.469 1.00 97.31 173 ASN A O 1
ATOM 1385 N N . LYS A 1 174 ? -11.143 -4.289 2.496 1.00 97.56 174 LYS A N 1
ATOM 1386 C CA . LYS A 1 174 ? -12.164 -3.239 2.652 1.00 97.56 174 LYS A CA 1
ATOM 1387 C C . LYS A 1 174 ? -11.550 -1.836 2.737 1.00 97.56 174 LYS A C 1
ATOM 1389 O O . LYS A 1 174 ? -12.049 -0.895 2.115 1.00 97.56 174 LYS A O 1
ATOM 1394 N N . VAL A 1 175 ? -10.457 -1.687 3.488 1.00 97.62 175 VAL A N 1
ATOM 1395 C CA . VAL A 1 175 ? -9.698 -0.428 3.545 1.00 97.62 175 VAL A CA 1
ATOM 1396 C C . VAL A 1 175 ? -9.160 -0.074 2.163 1.00 97.62 175 VAL A C 1
ATOM 1398 O O . VAL A 1 175 ? -9.447 1.009 1.661 1.00 97.62 175 VAL A O 1
ATOM 1401 N N . ARG A 1 176 ? -8.459 -1.003 1.509 1.00 97.25 176 ARG A N 1
ATOM 1402 C CA . ARG A 1 176 ? -7.893 -0.823 0.169 1.00 97.25 176 ARG A CA 1
ATOM 1403 C C . ARG A 1 176 ? -8.950 -0.400 -0.848 1.00 97.25 176 ARG A C 1
ATOM 1405 O O . ARG A 1 176 ? -8.716 0.533 -1.605 1.00 97.25 176 ARG A O 1
ATOM 1412 N N . GLU A 1 177 ? -10.120 -1.033 -0.845 1.00 97.38 177 GLU A N 1
ATOM 1413 C CA . GLU A 1 177 ? -11.225 -0.660 -1.732 1.00 97.38 177 GLU A CA 1
ATOM 1414 C C . GLU A 1 177 ? -11.700 0.783 -1.503 1.00 97.38 177 GLU A C 1
ATOM 1416 O O . GLU A 1 177 ? -12.013 1.496 -2.461 1.00 97.38 177 GLU A O 1
ATOM 1421 N N . SER A 1 178 ? -11.709 1.239 -0.249 1.00 96.81 178 SER A N 1
ATOM 1422 C CA . SER A 1 178 ? -12.051 2.622 0.103 1.00 96.81 178 SER A CA 1
ATOM 1423 C C . SER A 1 178 ? -10.986 3.611 -0.387 1.00 96.81 178 SER A C 1
ATOM 1425 O O . SER A 1 178 ? -11.329 4.636 -0.983 1.00 96.81 178 SER A O 1
ATOM 1427 N N . LEU A 1 179 ? -9.700 3.278 -0.223 1.00 96.31 179 LEU A N 1
ATOM 1428 C CA . LEU A 1 179 ? -8.577 4.069 -0.746 1.00 96.31 179 LEU A CA 1
ATOM 1429 C C . LEU A 1 179 ? -8.627 4.159 -2.282 1.00 96.31 179 LEU A C 1
ATOM 1431 O O . LEU A 1 179 ? -8.568 5.246 -2.854 1.00 96.31 179 LEU A O 1
ATOM 1435 N N . ASP A 1 180 ? -8.838 3.038 -2.971 1.00 96.38 180 ASP A N 1
ATOM 1436 C CA . ASP A 1 180 ? -8.954 3.009 -4.433 1.00 96.38 180 ASP A CA 1
ATOM 1437 C C . ASP A 1 180 ? -10.216 3.740 -4.926 1.00 96.38 180 ASP A C 1
ATOM 1439 O O . ASP A 1 180 ? -10.208 4.371 -5.988 1.00 96.38 180 ASP A O 1
ATOM 1443 N N . SER A 1 181 ? -11.307 3.713 -4.153 1.00 95.62 181 SER A N 1
ATOM 1444 C CA . SER A 1 181 ? -12.519 4.491 -4.443 1.00 95.62 181 SER A CA 1
ATOM 1445 C C . SER A 1 181 ? -12.258 5.996 -4.404 1.00 95.62 181 SER A C 1
ATOM 1447 O O . SER A 1 181 ? -12.741 6.710 -5.288 1.00 95.62 181 SER A O 1
ATOM 1449 N N . ARG A 1 182 ? -11.454 6.483 -3.445 1.00 94.19 182 ARG A N 1
ATOM 1450 C CA . ARG A 1 182 ? -11.001 7.885 -3.395 1.00 94.19 182 ARG A CA 1
ATOM 1451 C C . ARG A 1 182 ? -10.269 8.263 -4.682 1.00 94.19 182 ARG A C 1
ATOM 1453 O O . ARG A 1 182 ? -10.598 9.283 -5.288 1.00 94.19 182 ARG A O 1
ATOM 1460 N N . VAL A 1 183 ? -9.331 7.424 -5.127 1.00 92.81 183 VAL A N 1
ATOM 1461 C CA . VAL A 1 183 ? -8.566 7.640 -6.368 1.00 92.81 183 VAL A CA 1
ATOM 1462 C C . VAL A 1 183 ? -9.496 7.737 -7.577 1.00 92.81 183 VAL A C 1
ATOM 1464 O O . VAL A 1 183 ? -9.409 8.686 -8.357 1.00 92.81 183 VAL A O 1
ATOM 1467 N N . ARG A 1 184 ? -10.437 6.793 -7.720 1.00 91.19 184 ARG A N 1
ATOM 1468 C CA . ARG A 1 184 ? -11.423 6.811 -8.815 1.00 91.19 184 ARG A CA 1
ATOM 1469 C C . ARG A 1 184 ? -12.267 8.084 -8.807 1.00 91.19 184 ARG A C 1
ATOM 1471 O O . ARG A 1 184 ? -12.507 8.659 -9.866 1.00 91.19 184 ARG A O 1
ATOM 1478 N N . ARG A 1 185 ? -12.710 8.533 -7.629 1.00 89.62 185 ARG A N 1
ATOM 1479 C CA . ARG A 1 185 ? -13.520 9.751 -7.486 1.00 89.62 185 ARG A CA 1
ATOM 1480 C C . ARG A 1 185 ? -12.738 10.998 -7.889 1.00 89.62 185 ARG A C 1
ATOM 1482 O O . ARG A 1 185 ? -13.274 11.825 -8.614 1.00 89.62 185 ARG A O 1
ATOM 1489 N N . ARG A 1 186 ? -11.473 11.104 -7.476 1.00 86.19 186 ARG A N 1
ATOM 1490 C CA . ARG A 1 186 ? -10.602 12.232 -7.830 1.00 86.19 186 ARG A CA 1
ATOM 1491 C C . ARG A 1 186 ? -10.378 12.330 -9.340 1.00 86.19 186 ARG A C 1
ATOM 1493 O O . ARG A 1 186 ? -10.545 13.406 -9.898 1.00 86.19 186 ARG A O 1
ATOM 1500 N N . LYS A 1 187 ? -10.117 11.204 -10.011 1.00 86.19 187 LYS A N 1
ATOM 1501 C CA . LYS A 1 187 ? -9.949 11.168 -11.476 1.00 86.19 187 LYS A CA 1
ATOM 1502 C C . LYS A 1 187 ? -11.198 11.612 -12.234 1.00 86.19 187 LYS A C 1
ATOM 1504 O O . LYS A 1 187 ? -11.086 12.275 -13.254 1.00 86.19 187 LYS A O 1
ATOM 1509 N N . ARG A 1 188 ? -12.394 11.287 -11.727 1.00 84.75 188 ARG A N 1
ATOM 1510 C CA . ARG A 1 188 ? -13.650 11.779 -12.317 1.00 84.75 188 ARG A CA 1
ATOM 1511 C C . ARG A 1 188 ? -13.782 13.298 -12.228 1.00 84.75 188 ARG A C 1
ATOM 1513 O O . ARG A 1 188 ? -14.349 13.876 -13.134 1.00 84.75 188 ARG A O 1
ATOM 1520 N N . LEU A 1 189 ? -13.279 13.918 -11.161 1.00 80.50 189 LEU A N 1
ATOM 1521 C CA . LEU A 1 189 ? -13.349 15.371 -10.968 1.00 80.50 189 LEU A CA 1
ATOM 1522 C C . LEU A 1 189 ? -12.298 16.138 -11.778 1.00 80.50 189 LEU A C 1
ATOM 1524 O O . LEU A 1 189 ? -12.523 17.295 -12.085 1.00 80.50 189 LEU A O 1
ATOM 1528 N N . GLN A 1 190 ? -11.161 15.517 -12.100 1.00 76.50 190 GLN A N 1
ATOM 1529 C CA . GLN A 1 190 ? -10.101 16.136 -12.910 1.00 76.50 190 GLN A CA 1
ATOM 1530 C C . GLN A 1 190 ? -10.369 16.073 -14.422 1.00 76.50 190 GLN A C 1
ATOM 1532 O O . GLN A 1 190 ? -9.747 16.808 -15.177 1.00 76.50 190 GLN A O 1
ATOM 1537 N N . ASN A 1 191 ? -11.264 15.183 -14.859 1.00 65.69 191 ASN A N 1
ATOM 1538 C CA . ASN A 1 191 ? -11.633 15.002 -16.266 1.00 65.69 191 ASN A CA 1
ATOM 1539 C C . ASN A 1 191 ? -12.923 15.760 -16.651 1.00 65.69 191 ASN A C 1
ATOM 1541 O O . ASN A 1 191 ? -13.523 15.449 -17.680 1.00 65.69 191 ASN A O 1
ATOM 1545 N N . VAL A 1 192 ? -13.369 16.688 -15.801 1.00 52.50 192 VAL A N 1
ATOM 1546 C CA . VAL A 1 192 ? -14.495 17.612 -16.015 1.00 52.50 192 VAL A CA 1
ATOM 1547 C C . VAL A 1 192 ? -13.926 19.018 -16.048 1.00 52.50 192 VAL A C 1
ATOM 1549 O O . VAL A 1 192 ? -14.344 19.782 -16.941 1.00 52.50 192 VAL A O 1
#

Sequence (192 aa):
MATLAYSVGKRMFETKPSTMNAENTTNEYVDFDTSDETETKTGIVADDTGSEVIRRLTTIETKLAVIEERLSRVENIEEMLTEILSRLPETETGRICYTHTTPEFVAELRTLKGANVTQFALDLEAEIYKSDSLELDLPVGRRKKTKDRVLFLKQCVNEYYSVPPHLKKATWNKVRESLDSRVRRRKRLQNV

pLDDT: mean 80.84, std 18.37, range [42.47, 97.62]

Radius of gyration: 29.88 Å; chains: 1; bounding box: 57×37×113 Å

Secondary structure (DSSP, 8-state):
---------------------------------------------TTSHHHHHHHHHHHHHHHHHHHHHHHHHHHHHHHHHHHHHHHS-----SS---SSS-HHHHHHHHHHHTT-HHHHHHHHHHHHTTT--SGGGS-GGG-STTHHHHHHHHHHHHHHTT--HHHHHHHHHHHHHHHHHHHHHHHHHHT-